Protein AF-A0A955AU44-F1 (afdb_monomer_lite)

Structure (mmCIF, N/CA/C/O backbone):
data_AF-A0A955AU44-F1
#
_entry.id   AF-A0A955AU44-F1
#
loop_
_atom_site.group_PDB
_atom_site.id
_atom_site.type_symbol
_atom_site.label_atom_id
_atom_site.label_alt_id
_atom_site.label_comp_id
_atom_site.label_asym_id
_atom_site.label_entity_id
_atom_site.label_seq_id
_atom_site.pdbx_PDB_ins_code
_atom_site.Cartn_x
_atom_site.Cartn_y
_atom_site.Cartn_z
_atom_site.occupancy
_atom_site.B_iso_or_equiv
_atom_site.auth_seq_id
_atom_site.auth_comp_id
_atom_site.auth_asym_id
_atom_site.auth_atom_id
_atom_site.pdbx_PDB_model_num
ATOM 1 N N . MET A 1 1 ? -32.673 19.608 110.670 1.00 45.88 1 MET A N 1
ATOM 2 C CA . MET A 1 1 ? -33.810 19.769 109.729 1.00 45.88 1 MET A CA 1
ATOM 3 C C . MET A 1 1 ? -33.353 20.792 108.691 1.00 45.88 1 MET A C 1
ATOM 5 O O . MET A 1 1 ? -32.882 21.829 109.113 1.00 45.88 1 MET A O 1
ATOM 9 N N . THR A 1 2 ? -33.270 20.566 107.377 1.00 52.25 2 THR A N 1
ATOM 10 C CA . THR A 1 2 ? -34.155 19.810 106.477 1.00 52.25 2 THR A CA 1
ATOM 11 C C .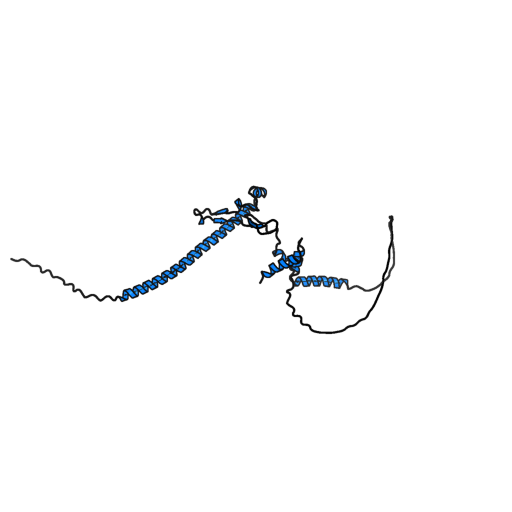 THR A 1 2 ? -33.396 19.537 105.165 1.00 52.25 2 THR A C 1
ATOM 13 O O . THR A 1 2 ? -32.825 20.459 104.588 1.00 52.25 2 THR A O 1
ATOM 16 N N . ARG A 1 3 ? -33.364 18.283 104.687 1.00 50.84 3 ARG A N 1
ATOM 17 C CA . ARG A 1 3 ? -32.803 17.932 103.368 1.00 50.84 3 ARG A CA 1
ATOM 18 C C . ARG A 1 3 ? -33.774 18.394 102.274 1.00 50.84 3 ARG A C 1
ATOM 20 O O . ARG A 1 3 ? -34.936 17.999 102.286 1.00 50.84 3 ARG A O 1
ATOM 27 N N . ARG A 1 4 ? -33.307 19.224 101.337 1.00 62.12 4 ARG A N 1
ATOM 28 C CA . ARG A 1 4 ? -34.059 19.641 100.143 1.00 62.12 4 ARG A CA 1
ATOM 29 C C . ARG A 1 4 ? -33.921 18.538 99.088 1.00 62.12 4 ARG A C 1
ATOM 31 O O . ARG A 1 4 ? -32.880 18.418 98.453 1.00 62.12 4 ARG A O 1
ATOM 38 N N . ASN A 1 5 ? -34.947 17.704 98.940 1.00 54.28 5 ASN A N 1
ATOM 39 C CA . ASN A 1 5 ? -35.020 16.733 97.850 1.00 54.28 5 ASN A CA 1
ATOM 40 C C . ASN A 1 5 ? -35.359 17.467 96.548 1.00 54.28 5 ASN A C 1
ATOM 42 O O . ASN A 1 5 ? -36.438 18.043 96.417 1.00 54.28 5 ASN A O 1
ATOM 46 N N . MET A 1 6 ? -34.430 17.447 95.593 1.00 64.25 6 MET A N 1
ATOM 47 C CA . MET A 1 6 ? -34.640 17.963 94.245 1.00 64.25 6 MET A CA 1
ATOM 48 C C . MET A 1 6 ? -35.289 16.864 93.397 1.00 64.25 6 MET A C 1
ATOM 50 O O . MET A 1 6 ? -34.695 15.816 93.147 1.00 64.25 6 MET A O 1
ATOM 54 N N . VAL A 1 7 ? -36.543 17.083 93.000 1.00 68.06 7 VAL A N 1
ATOM 55 C CA . VAL A 1 7 ? -37.310 16.176 92.139 1.00 68.06 7 VAL A CA 1
ATOM 56 C C . VAL A 1 7 ? -36.753 16.268 90.718 1.00 68.06 7 VAL A C 1
ATOM 58 O O . VAL A 1 7 ? -36.889 17.290 90.052 1.00 68.06 7 VAL A O 1
ATOM 61 N N . ARG A 1 8 ? -36.106 15.197 90.249 1.00 65.12 8 ARG A N 1
ATOM 62 C CA . ARG A 1 8 ? -35.636 15.058 88.866 1.00 65.12 8 ARG A CA 1
ATOM 63 C C . ARG A 1 8 ? -36.841 14.756 87.971 1.00 65.12 8 ARG A C 1
ATOM 65 O O . ARG A 1 8 ? -37.333 13.629 87.945 1.00 65.12 8 ARG A O 1
ATOM 72 N N . THR A 1 9 ? -37.332 15.763 87.259 1.00 63.47 9 THR A N 1
ATOM 73 C CA . THR A 1 9 ? -38.379 15.617 86.244 1.00 63.47 9 THR A CA 1
ATOM 74 C C . THR A 1 9 ? -37.842 14.787 85.077 1.00 63.47 9 THR A C 1
ATOM 76 O O . THR A 1 9 ? -36.943 15.198 84.349 1.00 63.47 9 THR A O 1
ATOM 79 N N . LYS A 1 10 ? -38.364 13.568 84.915 1.00 62.72 10 LYS A N 1
ATOM 80 C CA . LYS A 1 10 ? -38.117 12.746 83.727 1.00 62.72 10 LYS A CA 1
ATOM 81 C C . LYS A 1 10 ? -39.009 13.276 82.602 1.00 62.72 10 LYS A C 1
ATOM 83 O O . LYS A 1 10 ? -40.226 13.110 82.657 1.00 62.72 10 LYS A O 1
ATOM 88 N N . SER A 1 11 ? -38.428 13.937 81.604 1.00 66.88 11 SER A N 1
ATOM 89 C CA . SER A 1 11 ? -39.130 14.285 80.369 1.00 66.88 11 SER A CA 1
ATOM 90 C C . SER A 1 11 ? -39.372 13.009 79.558 1.00 66.88 11 SER A C 1
ATOM 92 O O . SER A 1 11 ? -38.463 12.432 78.966 1.00 66.88 11 SER A O 1
ATOM 94 N N . ASN A 1 12 ? -40.617 12.536 79.561 1.00 61.12 12 ASN A N 1
ATOM 95 C CA . ASN A 1 12 ? -41.049 11.420 78.726 1.00 61.12 12 ASN A CA 1
ATOM 96 C C . ASN A 1 12 ? -41.141 11.893 77.268 1.00 61.12 12 ASN A C 1
ATOM 98 O O . ASN A 1 12 ? -42.157 12.464 76.865 1.00 61.12 12 ASN A O 1
ATOM 102 N N . LEU A 1 13 ? -40.095 11.653 76.470 1.00 65.75 13 LEU A N 1
ATOM 103 C CA . LEU A 1 13 ? -40.224 11.717 75.017 1.00 65.75 13 LEU A CA 1
ATOM 104 C C . LEU A 1 13 ? -41.187 10.609 74.579 1.00 65.75 13 LEU A C 1
ATOM 106 O O . LEU A 1 13 ? -40.875 9.421 74.633 1.00 65.75 13 LEU A O 1
ATOM 110 N N . ARG A 1 14 ? -42.391 11.012 74.173 1.00 67.56 14 ARG A N 1
ATOM 111 C CA . ARG A 1 14 ? -43.388 10.130 73.569 1.00 67.56 14 ARG A CA 1
ATOM 112 C C . ARG A 1 14 ? -42.851 9.636 72.228 1.00 67.56 14 ARG A C 1
ATOM 114 O O . ARG A 1 14 ? -42.814 10.390 71.260 1.00 67.56 14 ARG A O 1
ATOM 121 N N . TYR A 1 15 ? -42.456 8.369 72.180 1.00 64.06 15 TYR A N 1
ATOM 122 C CA . TYR A 1 15 ? -42.167 7.668 70.937 1.00 64.06 15 TYR A CA 1
ATOM 123 C C . TYR A 1 15 ? -43.459 7.583 70.111 1.00 64.06 15 TYR A C 1
ATOM 125 O O . TYR A 1 15 ? -44.402 6.882 70.482 1.00 64.06 15 TYR A O 1
ATOM 133 N N . ARG A 1 16 ? -43.539 8.358 69.023 1.00 71.06 16 ARG A N 1
ATOM 134 C CA . ARG A 1 16 ? -44.598 8.219 68.017 1.00 71.06 16 ARG A CA 1
ATOM 135 C C . ARG A 1 16 ? -44.338 6.920 67.243 1.00 71.06 16 ARG A C 1
ATOM 137 O O . ARG A 1 16 ? -43.224 6.762 66.747 1.00 71.06 16 ARG A O 1
ATOM 144 N N . PRO A 1 17 ? -45.313 6.003 67.127 1.00 60.72 17 PRO A N 1
ATOM 145 C CA . PRO A 1 17 ? -45.127 4.783 66.353 1.00 60.72 17 PRO A CA 1
ATOM 146 C C . PRO A 1 17 ? -44.854 5.141 64.886 1.00 60.72 17 PRO A C 1
ATOM 148 O O . PRO A 1 17 ? -45.578 5.935 64.282 1.00 60.72 17 PRO A O 1
ATOM 151 N N . GLY A 1 18 ? -43.758 4.594 64.359 1.00 61.56 18 GLY A N 1
ATOM 152 C CA . GLY A 1 18 ? -43.254 4.853 63.017 1.00 61.56 18 GLY A CA 1
ATOM 153 C C . GLY A 1 18 ? -44.201 4.363 61.923 1.00 61.56 18 GLY A C 1
ATOM 154 O O . GLY A 1 18 ? -44.854 3.327 62.045 1.00 61.56 18 GLY A O 1
ATOM 155 N N . HIS A 1 19 ? -44.260 5.137 60.843 1.00 68.19 19 HIS A N 1
ATOM 156 C CA . HIS A 1 19 ? -44.935 4.795 59.597 1.00 68.19 19 HIS A CA 1
ATOM 157 C C . HIS A 1 19 ? -44.419 3.441 59.080 1.00 68.19 19 HIS A C 1
ATOM 159 O O . HIS A 1 19 ? -43.208 3.218 59.058 1.00 68.19 19 HIS A O 1
ATOM 165 N N . LYS A 1 20 ? -45.315 2.527 58.683 1.00 66.88 20 LYS A N 1
ATOM 166 C CA . LYS A 1 20 ? -44.911 1.251 58.073 1.00 66.88 20 LYS A CA 1
ATOM 167 C C . LYS A 1 20 ? -44.247 1.561 56.722 1.00 66.88 20 LYS A C 1
ATOM 169 O O . LYS A 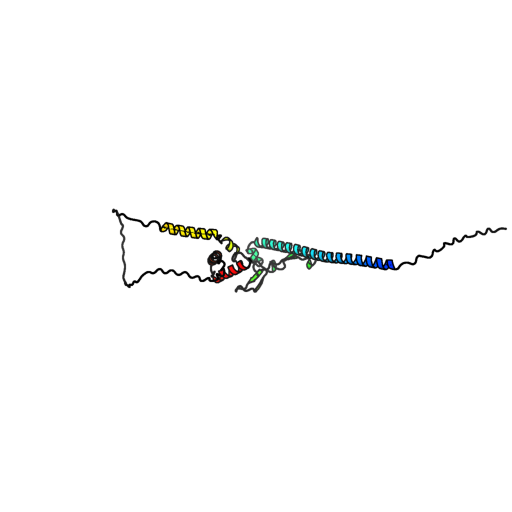1 20 ? -44.917 2.150 55.876 1.00 66.88 20 LYS A O 1
ATOM 174 N N . PRO A 1 21 ? -42.966 1.219 56.508 1.00 59.66 21 PRO A N 1
ATOM 175 C CA . PRO A 1 21 ? -42.285 1.543 55.261 1.00 59.66 21 PRO A CA 1
ATOM 176 C C . PRO A 1 21 ? -42.861 0.704 54.115 1.00 59.66 21 PRO A C 1
ATOM 178 O O . PRO A 1 21 ? -42.982 -0.517 54.220 1.00 59.66 21 PRO A O 1
ATOM 181 N N . SER A 1 22 ? -43.238 1.362 53.021 1.00 68.00 22 SER A N 1
ATOM 182 C CA . SER A 1 22 ? -43.696 0.715 51.796 1.00 68.00 22 SER A CA 1
ATOM 183 C C . SER A 1 22 ? -42.498 0.150 51.022 1.00 68.00 22 SER A C 1
ATOM 185 O O . SER A 1 22 ? -41.595 0.878 50.618 1.00 68.00 22 SER A O 1
ATOM 187 N N . GLY A 1 23 ? -42.498 -1.161 50.757 1.00 81.50 23 GLY A N 1
ATOM 188 C CA . GLY A 1 23 ? -41.465 -1.831 49.946 1.00 81.50 23 GLY A CA 1
ATOM 189 C C . GLY A 1 23 ? -41.445 -1.420 48.465 1.00 81.50 23 GLY A C 1
ATOM 190 O O . GLY A 1 23 ? -40.581 -1.857 47.714 1.00 81.50 23 GLY A O 1
ATOM 191 N N . MET A 1 24 ? -42.373 -0.559 48.037 1.00 84.19 24 MET A N 1
ATOM 192 C CA . MET A 1 24 ? -42.504 -0.081 46.657 1.00 84.19 24 MET A CA 1
ATOM 193 C C . MET A 1 24 ? -41.310 0.780 46.211 1.00 84.19 24 MET A C 1
ATOM 195 O O . MET A 1 24 ? -40.958 0.768 45.036 1.00 84.19 24 MET A O 1
ATOM 199 N N . ILE A 1 25 ? -40.642 1.473 47.142 1.00 89.81 25 ILE A N 1
ATOM 200 C CA . ILE A 1 25 ? -39.456 2.292 46.835 1.00 89.81 25 ILE A CA 1
ATOM 201 C C . ILE A 1 25 ? -38.335 1.435 46.237 1.00 89.81 25 ILE A C 1
ATOM 203 O O . ILE A 1 25 ? -37.703 1.860 45.275 1.00 89.81 25 ILE A O 1
ATOM 207 N N . LEU A 1 26 ? -38.128 0.214 46.742 1.00 88.94 26 LEU A N 1
ATOM 208 C CA . LEU A 1 26 ? -37.131 -0.708 46.186 1.00 88.94 26 LEU A CA 1
ATOM 209 C C . LEU A 1 26 ? -37.442 -1.077 44.734 1.00 88.94 26 LEU A C 1
ATOM 211 O O . LEU A 1 26 ? -36.528 -1.149 43.922 1.00 88.94 26 LEU A O 1
ATOM 215 N N . VAL A 1 27 ? -38.721 -1.261 44.399 1.00 92.12 27 VAL A N 1
ATOM 216 C CA . VAL A 1 27 ? -39.149 -1.582 43.031 1.00 92.12 27 VAL A CA 1
ATOM 217 C C . VAL A 1 27 ? -38.895 -0.401 42.098 1.00 92.12 27 VAL A C 1
ATOM 219 O O . VAL A 1 27 ? -38.312 -0.582 41.035 1.00 92.12 27 VAL A O 1
ATOM 222 N N . VAL A 1 28 ? -39.268 0.816 42.505 1.00 94.50 28 VAL A N 1
ATOM 223 C CA . VAL A 1 28 ? -39.040 2.027 41.698 1.00 94.50 28 VAL A CA 1
ATOM 224 C C . VAL A 1 28 ? -37.547 2.267 41.481 1.00 94.50 28 VAL A C 1
ATOM 226 O O . VAL A 1 28 ? -37.122 2.512 40.356 1.00 94.50 28 VAL A O 1
ATOM 229 N N . VAL A 1 29 ? -36.738 2.151 42.535 1.00 95.69 29 VAL A N 1
ATOM 230 C CA . VAL A 1 29 ? -35.281 2.301 42.440 1.00 95.69 29 VAL A CA 1
ATOM 231 C C . VAL A 1 29 ? -34.683 1.231 41.533 1.00 95.69 29 VAL A C 1
ATOM 233 O O . VAL A 1 29 ? -33.840 1.556 40.706 1.00 95.69 29 VAL A O 1
ATOM 236 N N . LEU A 1 30 ? -35.143 -0.018 41.624 1.00 95.19 30 LEU A N 1
ATOM 237 C CA . LEU A 1 30 ? -34.677 -1.088 40.745 1.00 95.19 30 LEU A CA 1
ATOM 238 C C . LEU A 1 30 ? -34.996 -0.790 39.278 1.00 95.19 30 LEU A C 1
ATOM 240 O O . LEU A 1 30 ? -34.126 -0.964 38.432 1.00 95.19 30 LEU A O 1
ATOM 244 N N . VAL A 1 31 ? -36.195 -0.288 38.977 1.00 96.06 31 VAL A N 1
ATOM 245 C CA . VAL A 1 31 ? -36.566 0.113 37.611 1.00 96.06 31 VAL A CA 1
ATOM 246 C C . VAL A 1 31 ? -35.699 1.272 37.125 1.00 96.06 31 VAL A C 1
ATOM 248 O O . VAL A 1 31 ? -35.187 1.215 36.013 1.00 96.06 31 VAL A O 1
ATOM 251 N N . ILE A 1 32 ? -35.479 2.294 37.953 1.00 97.25 32 ILE A N 1
ATOM 252 C CA . ILE A 1 32 ? -34.630 3.437 37.590 1.00 97.25 32 ILE A CA 1
ATOM 253 C C . ILE A 1 32 ? -33.190 2.984 37.342 1.00 97.25 32 ILE A C 1
ATOM 255 O O . ILE A 1 32 ? -32.589 3.387 36.351 1.00 97.25 32 ILE A O 1
ATOM 259 N N . ILE A 1 33 ? -32.636 2.132 38.208 1.00 96.56 33 ILE A N 1
ATOM 260 C CA . ILE A 1 33 ? -31.281 1.600 38.036 1.00 96.56 33 ILE A CA 1
ATOM 261 C C . ILE A 1 33 ? -31.213 0.728 36.781 1.00 96.56 33 ILE A C 1
ATOM 263 O O . ILE A 1 33 ? -30.248 0.846 36.037 1.00 96.56 33 ILE A O 1
ATOM 267 N N . ALA A 1 34 ? -32.229 -0.093 36.502 1.00 96.19 34 ALA A N 1
ATOM 268 C CA . ALA A 1 34 ? -32.288 -0.890 35.279 1.00 96.19 34 ALA A CA 1
ATOM 269 C C . ALA A 1 34 ? -32.335 -0.005 34.023 1.00 96.19 34 ALA A C 1
ATOM 271 O O . ALA A 1 34 ? -31.605 -0.259 33.068 1.00 96.19 34 ALA A O 1
ATOM 272 N N . MET A 1 35 ? -33.132 1.068 34.040 1.00 96.38 35 MET A N 1
ATOM 273 C CA . MET A 1 35 ? -33.200 2.038 32.943 1.00 96.38 35 MET A CA 1
ATOM 274 C C . MET A 1 35 ? -31.875 2.792 32.761 1.00 96.38 35 MET A C 1
ATOM 276 O O . MET A 1 35 ? -31.391 2.906 31.640 1.00 96.38 35 MET A O 1
ATOM 280 N N . LEU A 1 36 ? -31.247 3.258 33.847 1.00 97.31 36 LEU A N 1
ATOM 281 C CA . LEU A 1 36 ? -29.937 3.918 33.792 1.00 97.31 36 LEU A CA 1
ATOM 282 C C . LEU A 1 36 ? -28.829 2.970 33.318 1.00 97.31 36 LEU A C 1
ATOM 284 O O . LEU A 1 36 ? -27.964 3.382 32.546 1.00 97.31 36 LEU A O 1
ATOM 288 N N . ALA A 1 37 ? -28.860 1.709 33.750 1.00 96.75 37 ALA A N 1
ATOM 289 C CA . ALA A 1 37 ? -27.902 0.694 33.329 1.00 96.75 37 ALA A CA 1
ATOM 290 C C . ALA A 1 37 ? -28.023 0.397 31.830 1.00 96.75 37 ALA A C 1
ATOM 292 O O . ALA A 1 37 ? -27.003 0.298 31.152 1.00 96.75 37 ALA A O 1
ATOM 293 N N . LEU A 1 38 ? -29.249 0.317 31.299 1.00 96.62 38 LEU A N 1
ATOM 294 C CA . LEU A 1 38 ? -29.471 0.098 29.872 1.00 96.62 38 LEU A CA 1
ATOM 295 C C . LEU A 1 38 ? -28.934 1.267 29.029 1.00 96.62 38 LEU A C 1
ATOM 297 O O . LEU A 1 38 ? -28.232 1.028 28.051 1.00 96.62 38 LEU A O 1
ATOM 301 N N . SER A 1 39 ? -29.167 2.517 29.445 1.00 96.94 39 SER A N 1
ATOM 302 C CA . SER A 1 39 ? -28.612 3.697 28.759 1.00 96.94 39 SER A CA 1
ATOM 303 C C . SER A 1 39 ? -27.079 3.751 28.803 1.00 96.94 39 SER A C 1
ATOM 305 O O . SER A 1 39 ? -26.432 4.121 27.823 1.00 96.94 39 SER A O 1
ATOM 307 N N . ALA A 1 40 ? -26.471 3.382 29.935 1.00 96.62 40 ALA A N 1
ATOM 308 C CA . ALA A 1 40 ? -25.015 3.315 30.052 1.00 96.62 40 ALA A CA 1
ATOM 309 C C . ALA A 1 40 ? -24.419 2.206 29.167 1.00 96.62 40 ALA A C 1
ATOM 311 O O . ALA A 1 40 ? -23.344 2.386 28.590 1.00 96.62 40 ALA A O 1
ATOM 312 N N . TYR A 1 41 ? -25.127 1.081 29.026 1.00 97.00 41 TYR A N 1
ATOM 313 C CA . TYR A 1 41 ? -24.724 -0.024 28.161 1.00 97.00 41 TYR A CA 1
ATOM 314 C C . TYR A 1 41 ? -24.692 0.395 26.685 1.00 97.00 41 TYR A C 1
ATOM 316 O O . TYR A 1 41 ? -23.661 0.226 26.039 1.00 97.00 41 TYR A O 1
ATOM 324 N N . THR A 1 42 ? -25.749 1.042 26.175 1.00 96.25 42 THR A N 1
ATOM 325 C CA . THR A 1 42 ? -25.796 1.503 24.773 1.00 96.25 42 THR A CA 1
ATOM 326 C C . THR A 1 42 ? -24.719 2.537 24.452 1.00 96.25 42 THR A C 1
ATOM 328 O O . THR A 1 42 ? -24.118 2.497 23.383 1.00 96.25 42 THR A O 1
ATOM 331 N N . PHE A 1 43 ? -24.444 3.462 25.378 1.00 96.75 43 PHE A N 1
ATOM 332 C CA . PHE A 1 43 ? -23.374 4.445 25.193 1.00 96.75 43 PHE A CA 1
ATOM 333 C C . PHE A 1 43 ? -21.993 3.782 25.141 1.00 96.75 43 PHE A C 1
ATOM 335 O O . PHE A 1 43 ? -21.149 4.158 24.332 1.00 96.75 43 PHE A O 1
ATOM 342 N N . THR A 1 44 ? -21.767 2.782 25.995 1.00 96.94 44 THR A N 1
ATOM 343 C CA . THR A 1 44 ? -20.496 2.050 26.025 1.00 96.94 44 THR A CA 1
ATOM 344 C C . THR A 1 44 ? -20.267 1.290 24.720 1.00 96.94 44 THR A C 1
ATOM 346 O O . THR A 1 44 ? -19.159 1.326 24.196 1.00 96.94 44 THR A O 1
ATOM 349 N N . ASP A 1 45 ? -21.305 0.659 24.172 1.00 96.56 45 ASP A N 1
ATOM 350 C CA . ASP A 1 45 ? -21.229 -0.087 22.911 1.00 96.56 45 ASP A CA 1
ATOM 351 C C . ASP A 1 45 ? -20.852 0.817 21.720 1.00 96.56 45 ASP A C 1
ATOM 353 O O . ASP A 1 45 ? -19.930 0.524 20.954 1.00 96.56 45 ASP A O 1
ATOM 357 N N . LEU A 1 46 ? -21.469 2.002 21.643 1.00 96.12 46 LEU A N 1
ATOM 358 C CA . LEU A 1 46 ? -21.127 3.014 20.640 1.00 96.12 46 LEU A CA 1
ATOM 359 C C . LEU A 1 46 ? -19.673 3.491 20.795 1.00 96.12 46 LEU A C 1
ATOM 361 O O . LEU A 1 46 ? -18.933 3.568 19.817 1.00 96.12 46 LEU A O 1
ATOM 365 N N . MET A 1 47 ? -19.229 3.756 22.028 1.00 95.75 47 MET A N 1
ATOM 366 C CA . MET A 1 47 ? -17.850 4.185 22.296 1.00 95.75 47 MET A CA 1
ATOM 367 C C . MET A 1 47 ? -16.801 3.127 21.937 1.00 95.75 47 MET A C 1
ATOM 369 O O . MET A 1 47 ? -15.697 3.485 21.524 1.00 95.75 47 MET A O 1
ATOM 373 N N . LEU A 1 48 ? -17.106 1.835 22.094 1.00 96.62 48 LEU A N 1
ATOM 374 C CA . LEU A 1 48 ? -16.191 0.765 21.689 1.00 96.62 48 LEU A CA 1
ATOM 375 C C . LEU A 1 48 ? -16.012 0.732 20.169 1.00 96.62 48 LEU A C 1
ATOM 377 O O . LEU A 1 48 ? -14.876 0.640 19.704 1.00 96.62 48 LEU A O 1
ATOM 381 N N . THR A 1 49 ? -17.107 0.895 19.427 1.00 96.38 49 THR A N 1
ATOM 382 C CA . THR A 1 49 ? -17.085 0.954 17.959 1.00 96.38 49 THR A CA 1
ATOM 383 C C . THR A 1 49 ? -16.266 2.150 17.465 1.00 96.38 49 THR A C 1
ATOM 385 O O . THR A 1 49 ? -15.375 1.998 16.631 1.00 96.38 49 THR A O 1
ATOM 388 N N . GLU A 1 50 ? -16.487 3.336 18.039 1.00 96.00 50 GLU A N 1
ATOM 389 C CA . GLU A 1 50 ? -15.734 4.547 17.679 1.00 96.00 50 GLU A CA 1
ATOM 390 C C . GLU A 1 50 ? -14.240 4.435 18.001 1.00 96.00 50 GLU A C 1
ATOM 392 O O . GLU A 1 50 ? -13.382 4.873 17.234 1.00 96.00 50 GLU A O 1
ATOM 397 N N . LYS A 1 51 ? -13.893 3.803 19.127 1.00 96.25 51 LYS A N 1
ATOM 398 C CA . LYS A 1 51 ? -12.492 3.540 19.470 1.00 96.25 51 LYS A CA 1
ATOM 399 C C . LYS A 1 51 ? -11.823 2.650 18.422 1.00 96.25 51 LYS A C 1
ATOM 401 O O . LYS A 1 51 ? -10.674 2.904 18.061 1.00 96.25 51 LYS A O 1
ATOM 406 N N . GLU A 1 52 ? -12.502 1.599 17.975 1.00 95.44 52 GLU A N 1
ATOM 407 C CA . GLU A 1 52 ? -11.978 0.700 16.947 1.00 95.44 52 GLU A CA 1
ATOM 408 C C . GLU A 1 52 ? -11.785 1.437 15.617 1.00 95.44 52 GLU A C 1
ATOM 410 O O . GLU A 1 52 ? -10.694 1.390 15.045 1.00 95.44 52 GLU A O 1
ATOM 415 N N . ALA A 1 53 ? -12.771 2.238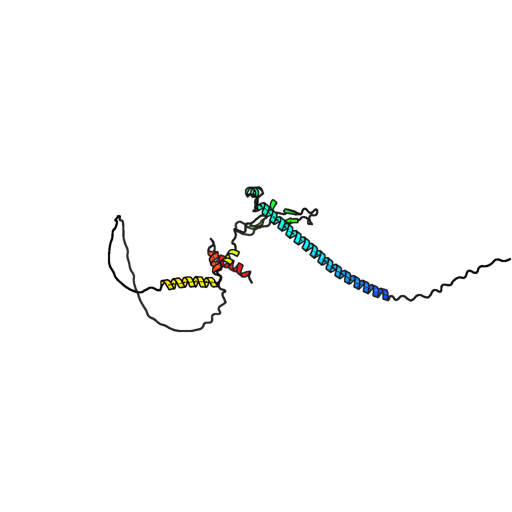 15.203 1.00 95.31 53 ALA A N 1
ATOM 416 C CA . ALA A 1 53 ? -12.667 3.097 14.026 1.00 95.31 53 ALA A CA 1
ATOM 417 C C . ALA A 1 53 ? -11.498 4.095 14.125 1.00 95.31 53 ALA A C 1
ATOM 419 O O . ALA A 1 53 ? -10.759 4.290 13.157 1.00 95.31 53 ALA A O 1
ATOM 420 N N . ALA A 1 54 ? -11.274 4.704 15.293 1.00 94.94 54 ALA A N 1
ATOM 421 C CA . ALA A 1 54 ? -10.161 5.627 15.511 1.00 94.94 54 ALA A CA 1
ATOM 422 C C . ALA A 1 54 ? -8.791 4.936 15.387 1.00 94.94 54 ALA A C 1
ATOM 424 O O . ALA A 1 54 ? -7.854 5.511 14.828 1.00 94.94 54 ALA A O 1
ATOM 425 N N . ILE A 1 55 ? -8.667 3.697 15.875 1.00 92.19 55 ILE A N 1
ATOM 426 C CA . ILE A 1 55 ? -7.433 2.908 15.748 1.00 92.19 55 ILE A CA 1
ATOM 427 C C . ILE A 1 55 ? -7.160 2.577 14.280 1.00 92.19 55 ILE A C 1
ATOM 429 O O . ILE A 1 55 ? -6.037 2.785 13.820 1.00 92.19 55 ILE A O 1
ATOM 433 N N . LEU A 1 56 ? -8.171 2.103 13.546 1.00 93.31 56 LEU A N 1
ATOM 434 C CA . LEU A 1 56 ? -8.035 1.764 12.127 1.00 93.31 56 LEU A CA 1
ATOM 435 C C . LEU A 1 56 ? -7.644 2.985 11.291 1.00 93.31 56 LEU A C 1
ATOM 437 O O . LEU A 1 56 ? -6.703 2.911 10.505 1.00 93.31 56 LEU A O 1
ATOM 441 N N . ASN A 1 57 ? -8.280 4.135 11.527 1.00 95.25 57 ASN A N 1
ATOM 442 C CA . ASN A 1 57 ? -7.906 5.387 10.868 1.00 95.25 57 ASN A CA 1
ATOM 443 C C . ASN A 1 57 ? -6.460 5.796 11.185 1.00 95.25 57 ASN A C 1
ATOM 445 O O . ASN A 1 57 ? -5.710 6.179 10.287 1.00 95.25 57 ASN A O 1
ATOM 449 N N . GLY A 1 58 ? -6.035 5.674 12.447 1.00 92.44 58 GLY A N 1
ATOM 450 C CA . GLY A 1 58 ? -4.649 5.934 12.837 1.00 92.44 58 GLY A CA 1
ATOM 451 C C . GLY A 1 58 ? -3.654 5.026 12.108 1.00 92.44 58 GLY A C 1
ATOM 452 O O . GLY A 1 58 ? -2.629 5.501 11.616 1.00 92.44 58 GLY A O 1
ATOM 453 N N . GLN A 1 59 ? -3.978 3.737 11.979 1.00 88.75 59 GLN A N 1
ATOM 454 C CA . GLN A 1 59 ? -3.165 2.768 11.240 1.00 88.75 59 GLN A CA 1
ATOM 455 C C . GLN A 1 59 ? -3.134 3.065 9.739 1.00 88.75 59 GLN A C 1
ATOM 457 O O . GLN A 1 59 ? -2.069 2.984 9.135 1.00 88.75 59 GLN A O 1
ATOM 462 N N . GLN A 1 60 ? -4.259 3.456 9.140 1.00 93.62 60 GLN A N 1
ATOM 463 C CA . GLN A 1 60 ? -4.331 3.803 7.722 1.00 93.62 60 GLN A CA 1
ATOM 464 C C . GLN A 1 60 ? -3.489 5.043 7.398 1.00 93.62 60 GLN A C 1
ATOM 466 O O . GLN A 1 60 ? -2.745 5.044 6.417 1.00 93.62 60 GLN A O 1
ATOM 471 N N . ILE A 1 61 ? -3.554 6.081 8.237 1.00 93.81 61 ILE A N 1
ATOM 472 C CA . ILE A 1 61 ? -2.708 7.275 8.097 1.00 93.81 61 ILE A CA 1
ATOM 473 C C . ILE A 1 61 ? -1.232 6.892 8.237 1.00 93.81 61 ILE A C 1
ATOM 475 O O . ILE A 1 61 ? -0.400 7.323 7.441 1.00 93.81 61 ILE A O 1
ATOM 479 N N . GLN A 1 62 ? -0.901 6.052 9.221 1.00 90.19 62 GLN A N 1
ATOM 480 C CA . GLN A 1 62 ? 0.465 5.573 9.399 1.00 90.19 62 GLN A CA 1
ATOM 481 C C . GLN A 1 62 ? 0.947 4.778 8.179 1.00 90.19 62 GLN A C 1
ATOM 483 O O . GLN A 1 62 ? 2.061 5.008 7.722 1.00 90.19 62 GLN A O 1
ATOM 488 N N . ALA A 1 63 ? 0.119 3.890 7.627 1.00 91.69 63 ALA A N 1
ATOM 489 C CA . ALA A 1 63 ? 0.444 3.106 6.442 1.00 91.69 63 ALA A CA 1
ATOM 490 C C . ALA A 1 63 ? 0.720 4.000 5.225 1.00 91.69 63 ALA A C 1
ATOM 492 O O . ALA A 1 63 ? 1.735 3.806 4.563 1.00 91.69 63 ALA A O 1
ATOM 493 N N . ARG A 1 64 ? -0.113 5.021 4.979 1.00 93.12 64 ARG A N 1
ATOM 494 C CA . ARG A 1 64 ? 0.114 5.994 3.895 1.00 93.12 64 ARG A CA 1
ATOM 495 C C . ARG A 1 64 ? 1.445 6.725 4.053 1.00 93.12 64 ARG A C 1
ATOM 497 O O . ARG A 1 64 ? 2.271 6.672 3.154 1.00 93.12 64 ARG A O 1
ATOM 504 N N . ASN A 1 65 ? 1.718 7.272 5.237 1.00 92.75 65 ASN A N 1
ATOM 505 C CA . ASN A 1 65 ? 2.986 7.959 5.501 1.00 92.75 65 ASN A CA 1
ATOM 506 C C . ASN A 1 65 ? 4.214 7.034 5.344 1.00 92.75 65 ASN A C 1
ATOM 508 O O . ASN A 1 65 ? 5.295 7.486 4.963 1.00 92.75 65 ASN A O 1
ATOM 512 N N . LEU A 1 66 ? 4.074 5.737 5.657 1.00 93.00 66 LEU A N 1
ATOM 513 C CA . LEU A 1 66 ? 5.133 4.743 5.444 1.00 93.00 66 LEU A CA 1
ATOM 514 C C . LEU A 1 66 ? 5.372 4.469 3.958 1.00 93.00 66 LEU A C 1
ATOM 516 O O . LEU A 1 66 ? 6.527 4.332 3.560 1.00 93.00 66 LEU A O 1
ATOM 520 N N . VAL A 1 67 ? 4.306 4.403 3.158 1.00 94.81 67 VAL A N 1
ATOM 521 C CA . VAL A 1 67 ? 4.399 4.263 1.699 1.00 94.81 67 VAL A CA 1
ATOM 522 C C . VAL A 1 67 ? 5.057 5.498 1.089 1.00 94.81 67 VAL A C 1
ATOM 524 O O . VAL A 1 67 ? 6.013 5.342 0.335 1.00 94.81 67 VAL A O 1
ATOM 527 N N . ASP A 1 68 ? 4.648 6.703 1.489 1.00 95.31 68 ASP A N 1
ATOM 528 C CA . ASP A 1 68 ? 5.241 7.957 1.002 1.00 95.31 68 ASP A CA 1
ATOM 529 C C . ASP A 1 68 ? 6.744 8.025 1.310 1.00 95.31 68 ASP A C 1
ATOM 531 O O . ASP A 1 68 ? 7.555 8.381 0.458 1.00 95.31 68 ASP A O 1
ATOM 535 N N . SER A 1 69 ? 7.140 7.587 2.509 1.00 94.19 69 SER A N 1
ATOM 536 C CA . SER A 1 69 ? 8.556 7.480 2.886 1.00 94.19 69 SER A CA 1
ATOM 537 C C . SER A 1 69 ? 9.319 6.490 1.999 1.00 94.19 69 SER A C 1
ATOM 539 O O . SER A 1 69 ? 10.486 6.716 1.680 1.00 94.19 69 SER A O 1
ATOM 541 N N . GLY A 1 70 ? 8.666 5.398 1.592 1.00 93.75 70 GLY A N 1
ATOM 542 C CA . GLY A 1 70 ? 9.231 4.432 0.658 1.00 93.75 70 GLY A CA 1
ATOM 543 C C . GLY A 1 70 ? 9.411 5.007 -0.744 1.00 93.75 70 GLY A C 1
ATOM 544 O O . GLY A 1 70 ? 10.478 4.842 -1.329 1.00 93.75 70 GLY A O 1
ATOM 545 N N . VAL A 1 71 ? 8.417 5.741 -1.252 1.00 95.12 71 VAL A N 1
ATOM 546 C CA . VAL A 1 71 ? 8.495 6.426 -2.553 1.00 95.12 71 VAL A CA 1
ATOM 547 C C . VAL A 1 71 ? 9.657 7.418 -2.574 1.00 95.12 71 VAL A C 1
ATOM 549 O O . VAL A 1 71 ? 10.464 7.395 -3.500 1.00 95.12 71 VAL A O 1
ATOM 552 N N . GLU A 1 72 ? 9.797 8.246 -1.539 1.00 95.25 72 GLU A N 1
ATOM 553 C CA . GLU A 1 72 ? 10.916 9.190 -1.441 1.00 95.25 72 GLU A CA 1
ATOM 554 C C . GLU A 1 72 ? 12.275 8.481 -1.364 1.00 95.25 72 GLU A C 1
ATOM 556 O O . GLU A 1 72 ? 13.235 8.901 -2.007 1.00 95.25 72 GLU A O 1
ATOM 561 N N . GLN A 1 73 ? 12.369 7.357 -0.648 1.00 93.12 73 GLN A N 1
ATOM 562 C CA . GLN A 1 73 ? 13.603 6.572 -0.618 1.00 93.12 73 GLN A CA 1
ATOM 563 C C . GLN A 1 73 ? 13.965 6.004 -1.997 1.00 93.12 73 GLN A C 1
ATOM 565 O O . GLN A 1 73 ? 15.141 5.998 -2.365 1.00 93.12 73 GLN A O 1
ATOM 570 N N . ILE A 1 74 ? 12.975 5.539 -2.762 1.00 93.38 74 ILE A N 1
ATOM 571 C CA . ILE A 1 74 ? 13.189 5.048 -4.127 1.00 93.38 74 ILE A CA 1
ATOM 572 C C . ILE A 1 74 ? 13.639 6.193 -5.037 1.00 93.38 74 ILE A C 1
ATOM 574 O O . ILE A 1 74 ? 14.568 6.001 -5.813 1.00 93.38 74 ILE A O 1
ATOM 578 N N . LYS A 1 75 ? 13.061 7.395 -4.912 1.00 94.44 75 LYS A N 1
ATOM 579 C CA . LYS A 1 75 ? 13.523 8.573 -5.666 1.00 94.44 75 LYS A CA 1
ATOM 580 C C . LYS A 1 75 ? 14.996 8.862 -5.399 1.00 94.44 75 LYS A C 1
ATOM 582 O O . LYS A 1 75 ? 15.777 8.932 -6.340 1.00 94.44 75 LYS A O 1
ATOM 587 N N . VAL A 1 76 ? 15.392 8.922 -4.126 1.00 93.12 76 VAL A N 1
ATOM 588 C CA . VAL A 1 76 ? 16.799 9.127 -3.743 1.00 93.12 76 VAL A CA 1
ATOM 589 C C . VAL A 1 76 ? 17.693 8.018 -4.300 1.00 93.12 76 VAL A C 1
ATOM 591 O O . VAL A 1 76 ? 18.814 8.292 -4.714 1.00 93.12 76 VAL A O 1
ATOM 594 N N . TYR A 1 77 ? 17.217 6.771 -4.335 1.00 91.69 77 TYR A N 1
ATOM 595 C CA . TYR A 1 77 ? 17.948 5.662 -4.948 1.00 91.69 77 TYR A CA 1
ATOM 596 C C . TYR A 1 77 ? 18.121 5.844 -6.464 1.00 91.69 77 TYR A C 1
ATOM 598 O O . TYR A 1 77 ? 19.218 5.631 -6.974 1.00 91.69 77 TYR A O 1
ATOM 606 N N . LEU A 1 78 ? 17.076 6.278 -7.175 1.00 91.31 78 LEU A N 1
ATOM 607 C CA . LEU A 1 78 ? 17.108 6.525 -8.620 1.00 91.31 78 LEU A CA 1
ATOM 608 C C . LEU A 1 78 ? 17.929 7.767 -9.008 1.00 91.31 78 LEU A C 1
ATOM 610 O O . LEU A 1 78 ? 18.450 7.821 -10.118 1.00 91.31 78 LEU A O 1
ATOM 614 N N . GLU A 1 79 ? 18.096 8.734 -8.103 1.00 93.94 79 GLU A N 1
ATOM 615 C CA . GLU A 1 79 ? 19.001 9.879 -8.286 1.00 93.94 79 GLU A CA 1
ATOM 616 C C . GLU A 1 79 ? 20.489 9.486 -8.225 1.00 93.94 79 GLU A C 1
ATOM 618 O O . GLU A 1 79 ? 21.355 10.243 -8.672 1.00 93.94 79 GLU A O 1
ATOM 623 N N . MET A 1 80 ? 20.818 8.313 -7.672 1.00 90.81 80 MET A N 1
ATOM 624 C CA . MET A 1 80 ? 22.198 7.837 -7.598 1.00 90.81 80 MET A CA 1
ATOM 625 C C . MET A 1 80 ? 22.720 7.400 -8.969 1.00 90.81 80 MET A C 1
ATOM 627 O O . MET A 1 80 ? 21.993 6.863 -9.807 1.00 90.81 80 MET A O 1
ATOM 631 N N . THR A 1 81 ? 24.033 7.538 -9.171 1.00 93.31 81 THR A N 1
ATOM 632 C CA . THR A 1 81 ? 24.704 7.010 -10.362 1.00 93.31 81 THR A CA 1
ATOM 633 C C . THR A 1 81 ? 24.486 5.501 -10.485 1.00 93.31 81 THR A C 1
ATOM 635 O O . THR A 1 81 ? 24.532 4.765 -9.498 1.00 93.31 81 THR A O 1
ATOM 638 N N . GLU A 1 82 ? 24.311 5.034 -11.717 1.00 90.06 82 GLU A N 1
ATOM 639 C CA . GLU A 1 82 ? 24.109 3.625 -12.054 1.00 90.06 82 GLU A CA 1
ATOM 640 C C . GLU A 1 82 ? 25.193 2.697 -11.462 1.00 90.06 82 GLU A C 1
ATOM 642 O O . GLU A 1 82 ? 24.864 1.667 -10.875 1.00 90.06 82 GLU A O 1
ATOM 647 N N . ASP A 1 83 ? 26.466 3.109 -11.471 1.00 90.94 83 ASP A N 1
ATOM 648 C CA . ASP A 1 83 ? 27.566 2.348 -10.851 1.00 90.94 83 ASP A CA 1
ATOM 649 C C . ASP A 1 83 ? 27.332 2.065 -9.355 1.00 90.94 83 ASP A C 1
ATOM 651 O O . ASP A 1 83 ? 27.610 0.973 -8.852 1.00 90.94 83 ASP A O 1
ATOM 655 N N . VAL A 1 84 ? 26.788 3.047 -8.629 1.00 90.62 84 VAL A N 1
ATOM 656 C CA . VAL A 1 84 ? 26.483 2.935 -7.195 1.00 90.62 84 VAL A CA 1
ATOM 657 C C . VAL A 1 84 ? 25.264 2.036 -6.976 1.00 90.62 84 VAL A C 1
ATOM 659 O O . VAL A 1 84 ? 25.233 1.250 -6.022 1.00 90.62 84 VAL A O 1
ATOM 662 N N . ARG A 1 85 ? 24.276 2.090 -7.876 1.00 89.94 85 ARG A N 1
ATOM 663 C CA . ARG A 1 85 ? 23.100 1.208 -7.846 1.00 89.94 85 ARG A CA 1
ATOM 664 C C . ARG A 1 85 ? 23.478 -0.257 -8.068 1.00 89.94 85 ARG A C 1
ATOM 666 O O . ARG A 1 85 ? 23.055 -1.113 -7.291 1.00 89.94 85 ARG A O 1
ATOM 673 N N . TYR A 1 86 ? 24.350 -0.558 -9.030 1.00 88.56 86 TYR A N 1
ATOM 674 C CA . TYR A 1 86 ? 24.852 -1.924 -9.219 1.00 88.56 86 TYR A CA 1
ATOM 675 C C . TYR A 1 86 ? 25.689 -2.407 -8.034 1.00 88.56 86 TYR A C 1
ATOM 677 O O . TYR A 1 86 ? 25.487 -3.524 -7.555 1.00 88.56 86 TYR A O 1
ATOM 685 N N . ALA A 1 87 ? 26.582 -1.562 -7.507 1.00 89.56 87 ALA A N 1
ATOM 686 C CA . ALA A 1 87 ? 27.397 -1.909 -6.343 1.00 89.56 87 ALA A CA 1
ATOM 687 C C . ALA A 1 87 ? 26.557 -2.197 -5.084 1.00 89.56 87 ALA A C 1
ATOM 689 O O . ALA A 1 87 ? 26.974 -2.973 -4.224 1.00 89.56 87 ALA A O 1
ATOM 690 N N . SER A 1 88 ? 25.369 -1.597 -4.980 1.00 84.75 88 SER A N 1
ATOM 691 C CA . SER A 1 88 ? 24.438 -1.782 -3.863 1.00 84.75 88 SER A CA 1
ATOM 692 C C . SER A 1 88 ? 23.465 -2.956 -4.036 1.00 84.75 88 SER A C 1
ATOM 694 O O . SER A 1 88 ? 22.596 -3.147 -3.186 1.00 84.75 88 SER A O 1
ATOM 696 N N . GLY A 1 89 ? 23.640 -3.786 -5.072 1.00 86.38 89 GLY A N 1
ATOM 697 C CA . GLY A 1 89 ? 22.857 -5.007 -5.310 1.00 86.38 89 GLY A CA 1
ATOM 698 C C . GLY A 1 89 ? 21.845 -4.906 -6.453 1.00 86.38 89 GLY A C 1
ATOM 699 O O . GLY A 1 89 ? 21.093 -5.853 -6.673 1.00 86.38 89 GLY A O 1
ATOM 700 N N . GLY A 1 90 ? 21.842 -3.792 -7.190 1.00 89.69 90 GLY A N 1
ATOM 701 C CA . GLY A 1 90 ? 20.966 -3.563 -8.336 1.00 89.69 90 GLY A CA 1
ATOM 702 C C . GLY A 1 90 ? 19.500 -3.340 -7.961 1.00 89.69 90 GLY A C 1
ATOM 703 O O . GLY A 1 90 ? 19.111 -3.374 -6.791 1.00 89.69 90 GLY A O 1
ATOM 704 N N . GLU A 1 91 ? 18.689 -3.113 -8.991 1.00 90.25 91 GLU A N 1
ATOM 705 C CA . GLU A 1 91 ? 17.270 -2.754 -8.878 1.00 90.25 91 GLU A CA 1
ATOM 706 C C . GLU A 1 91 ? 16.303 -3.918 -9.116 1.00 90.25 91 GLU A C 1
ATOM 708 O O . GLU A 1 91 ? 15.189 -3.894 -8.607 1.00 90.25 91 GLU A O 1
ATOM 713 N N . PHE A 1 92 ? 16.719 -4.970 -9.830 1.00 88.94 92 PHE A N 1
ATOM 714 C CA . PHE A 1 92 ? 15.818 -6.063 -10.210 1.00 88.94 92 PHE A CA 1
ATOM 715 C C . PHE A 1 92 ? 15.375 -6.937 -9.022 1.00 88.94 92 PHE A C 1
ATOM 717 O O . PHE A 1 92 ? 14.194 -7.238 -8.870 1.00 88.94 92 PHE A O 1
ATOM 724 N N . ASN A 1 93 ? 16.290 -7.385 -8.163 1.00 91.19 93 ASN A N 1
ATOM 725 C CA . ASN A 1 93 ? 15.920 -8.167 -6.981 1.00 91.19 93 ASN A CA 1
ATOM 726 C C . ASN A 1 93 ? 16.924 -7.932 -5.859 1.00 91.19 93 ASN A C 1
ATOM 728 O O . ASN A 1 93 ? 17.963 -8.588 -5.782 1.00 91.19 93 ASN A O 1
ATOM 732 N N . ASN A 1 94 ? 16.598 -6.983 -4.993 1.00 92.56 94 ASN A N 1
ATOM 733 C CA . ASN A 1 94 ? 17.451 -6.555 -3.904 1.00 92.56 94 ASN A CA 1
ATOM 734 C C . ASN A 1 94 ? 16.655 -6.506 -2.594 1.00 92.56 94 ASN A C 1
ATOM 736 O O . ASN A 1 94 ? 16.214 -5.441 -2.151 1.00 92.56 94 ASN A O 1
ATOM 740 N N . PRO A 1 95 ? 16.479 -7.663 -1.931 1.00 91.38 95 PRO A N 1
ATOM 741 C CA . PRO A 1 95 ? 15.752 -7.719 -0.669 1.00 91.38 95 PRO A CA 1
ATOM 742 C C . PRO A 1 95 ? 16.417 -6.876 0.426 1.00 91.38 95 PRO A C 1
ATOM 744 O O . PRO A 1 95 ? 15.730 -6.398 1.319 1.00 91.38 95 PRO A O 1
ATOM 747 N N . ALA A 1 96 ? 17.731 -6.636 0.366 1.00 90.12 96 ALA A N 1
ATOM 748 C CA . ALA A 1 96 ? 18.413 -5.836 1.382 1.00 90.12 96 ALA A CA 1
ATOM 749 C C . ALA A 1 96 ? 17.974 -4.360 1.373 1.00 90.12 96 ALA A C 1
ATOM 751 O O . ALA A 1 96 ? 17.910 -3.746 2.438 1.00 90.12 96 ALA A O 1
ATOM 752 N N . LEU A 1 97 ? 17.664 -3.802 0.196 1.00 90.56 97 LEU A N 1
ATOM 753 C CA . LEU A 1 97 ? 17.212 -2.414 0.048 1.00 90.56 97 LEU A CA 1
ATOM 754 C C . LEU A 1 97 ? 15.695 -2.259 -0.031 1.00 90.56 97 LEU A C 1
ATOM 756 O O . LEU A 1 97 ? 15.198 -1.191 0.311 1.00 90.56 97 LEU A O 1
ATOM 760 N N . PHE A 1 98 ? 14.971 -3.291 -0.469 1.00 93.81 98 PHE A N 1
ATOM 761 C CA . PHE A 1 98 ? 13.540 -3.184 -0.762 1.00 93.81 98 PHE A CA 1
ATOM 762 C C . PHE A 1 98 ? 12.640 -4.021 0.149 1.00 93.81 98 PHE A C 1
ATOM 764 O O . PHE A 1 98 ? 11.426 -3.830 0.117 1.00 93.81 98 PHE A O 1
ATOM 771 N N . GLN A 1 99 ? 13.183 -4.913 0.988 1.00 93.75 99 GLN A N 1
ATOM 772 C CA . GLN A 1 99 ? 12.393 -5.747 1.898 1.00 93.75 99 GLN A CA 1
ATOM 773 C C . GLN A 1 99 ? 12.446 -5.239 3.340 1.00 93.75 99 GLN A C 1
ATOM 775 O O . GLN A 1 99 ? 13.513 -5.038 3.914 1.00 93.75 99 GLN A O 1
ATOM 780 N N . ALA A 1 100 ? 11.271 -5.124 3.966 1.00 91.38 100 ALA A N 1
ATOM 781 C CA . ALA A 1 100 ? 11.116 -4.823 5.390 1.00 91.38 100 ALA A CA 1
ATOM 782 C C . ALA A 1 100 ? 11.916 -3.588 5.861 1.00 91.38 100 ALA A C 1
ATOM 784 O O . ALA A 1 100 ? 12.401 -3.553 7.000 1.00 91.38 100 ALA A O 1
ATOM 785 N N . VAL A 1 101 ? 12.018 -2.573 5.000 1.00 91.38 101 VAL A N 1
ATOM 786 C CA . VAL A 1 101 ? 12.788 -1.354 5.249 1.00 91.38 101 VAL A CA 1
ATOM 787 C C . VAL A 1 101 ? 12.120 -0.565 6.356 1.00 91.38 101 VAL A C 1
ATOM 789 O O . VAL A 1 101 ? 10.938 -0.232 6.284 1.00 91.38 101 VAL A O 1
ATOM 792 N N . GLN A 1 102 ? 12.867 -0.300 7.421 1.00 89.31 102 GLN A N 1
ATOM 793 C CA . GLN A 1 102 ? 12.323 0.317 8.618 1.00 89.31 102 GLN A CA 1
ATOM 794 C C . GLN A 1 102 ? 12.356 1.842 8.531 1.00 89.31 102 GLN A C 1
ATOM 796 O O . GLN A 1 102 ? 13.425 2.433 8.445 1.00 89.31 102 GLN A O 1
ATOM 801 N N . VAL A 1 103 ? 11.181 2.462 8.656 1.00 87.44 103 VAL A N 1
ATOM 802 C CA . VAL A 1 103 ? 11.015 3.925 8.668 1.00 87.44 103 VAL A CA 1
ATOM 803 C C . VAL A 1 103 ? 10.790 4.421 10.092 1.00 87.44 103 VAL A C 1
ATOM 805 O O . VAL A 1 103 ? 11.447 5.349 10.551 1.00 87.44 103 VAL A O 1
ATOM 808 N N . THR A 1 104 ? 9.892 3.772 10.842 1.00 82.62 104 THR A N 1
ATOM 809 C CA . THR A 1 104 ? 9.615 4.146 12.235 1.00 82.62 104 THR A CA 1
ATOM 810 C C . THR A 1 104 ? 10.311 3.190 13.198 1.00 82.62 104 THR A C 1
ATOM 812 O O . THR A 1 104 ? 10.064 1.978 13.220 1.00 82.62 104 THR A O 1
ATOM 815 N N . THR A 1 105 ? 11.164 3.729 14.065 1.00 74.12 105 THR A N 1
ATOM 816 C CA . THR A 1 105 ? 11.816 2.976 15.141 1.00 74.12 105 THR A CA 1
ATOM 817 C C . THR A 1 105 ? 10.966 3.011 16.407 1.00 74.12 105 THR A C 1
ATOM 819 O O . THR A 1 105 ? 11.266 3.710 17.371 1.00 74.12 105 THR A O 1
ATOM 822 N N . GLY A 1 106 ? 9.865 2.260 16.402 1.00 71.69 106 GLY A N 1
ATOM 823 C CA . GLY A 1 106 ? 9.075 2.024 17.607 1.00 71.69 106 GLY A CA 1
ATOM 824 C C . GLY A 1 106 ? 9.816 1.143 18.621 1.00 71.69 106 GLY A C 1
ATOM 825 O O . GLY A 1 106 ? 10.508 0.186 18.252 1.00 71.69 106 GLY A O 1
ATOM 826 N N . VAL A 1 107 ? 9.635 1.438 19.913 1.00 70.06 107 VAL A N 1
ATOM 827 C CA . VAL A 1 107 ? 10.164 0.615 21.021 1.00 70.06 107 VAL A CA 1
ATOM 828 C C . VAL A 1 107 ? 9.502 -0.771 21.020 1.00 70.06 107 VAL A C 1
ATOM 830 O O . VAL A 1 107 ? 10.178 -1.783 21.192 1.00 70.06 107 VAL A O 1
ATOM 833 N N . ASN A 1 108 ? 8.199 -0.819 20.720 1.00 76.94 108 ASN A N 1
ATOM 834 C CA . ASN A 1 108 ? 7.421 -2.048 20.562 1.00 76.94 108 ASN A CA 1
ATOM 835 C C . ASN A 1 108 ? 7.425 -2.538 19.111 1.00 76.94 108 ASN A C 1
ATOM 837 O O . ASN A 1 108 ? 7.392 -1.732 18.184 1.00 76.94 108 ASN A O 1
ATOM 841 N N . ALA A 1 109 ? 7.386 -3.860 18.917 1.00 69.19 109 ALA A N 1
ATOM 842 C CA . ALA A 1 109 ? 7.353 -4.482 17.591 1.00 69.19 109 ALA A CA 1
ATOM 843 C C . ALA A 1 109 ? 6.164 -4.010 16.734 1.00 69.19 109 ALA A C 1
ATOM 845 O O . ALA A 1 109 ? 6.326 -3.791 15.541 1.00 69.19 109 ALA A O 1
ATOM 846 N N . THR A 1 110 ? 5.006 -3.769 17.353 1.00 70.62 110 THR A N 1
ATOM 847 C CA . THR A 1 110 ? 3.792 -3.261 16.692 1.00 70.62 110 THR A CA 1
ATOM 848 C C . THR A 1 110 ? 3.867 -1.786 16.301 1.00 70.62 110 THR A C 1
ATOM 850 O O . THR A 1 110 ? 3.093 -1.338 15.468 1.00 70.62 110 THR A O 1
ATOM 853 N N . ALA A 1 111 ? 4.799 -1.025 16.878 1.00 71.56 111 ALA A N 1
ATOM 854 C CA . ALA A 1 111 ? 5.008 0.387 16.561 1.00 71.56 111 ALA A CA 1
ATOM 855 C C . ALA A 1 111 ? 6.106 0.597 15.502 1.00 71.56 111 ALA A C 1
ATOM 857 O O . ALA A 1 111 ? 6.456 1.735 15.185 1.00 71.56 111 ALA A O 1
ATOM 858 N N . ARG A 1 112 ? 6.701 -0.485 14.984 1.00 85.06 112 ARG A N 1
ATOM 859 C CA . ARG A 1 112 ? 7.725 -0.412 13.940 1.00 85.06 112 ARG A CA 1
ATOM 860 C C . ARG A 1 112 ? 7.056 -0.435 12.577 1.00 85.06 112 ARG A C 1
ATOM 862 O O . ARG A 1 112 ? 6.621 -1.481 12.113 1.00 85.06 112 ARG A O 1
ATOM 869 N N . GLY A 1 113 ? 7.013 0.727 11.942 1.00 89.25 113 GLY A N 1
ATOM 870 C CA . GLY A 1 113 ? 6.574 0.868 10.564 1.00 89.25 113 GLY A CA 1
ATOM 871 C C . GLY A 1 113 ? 7.673 0.445 9.598 1.00 89.25 113 GLY A C 1
ATOM 872 O O . GLY A 1 113 ? 8.817 0.904 9.713 1.00 89.25 113 GLY A O 1
ATOM 873 N N . ARG A 1 114 ? 7.322 -0.438 8.665 1.00 91.81 114 ARG A N 1
ATOM 874 C CA . ARG A 1 114 ? 8.193 -0.892 7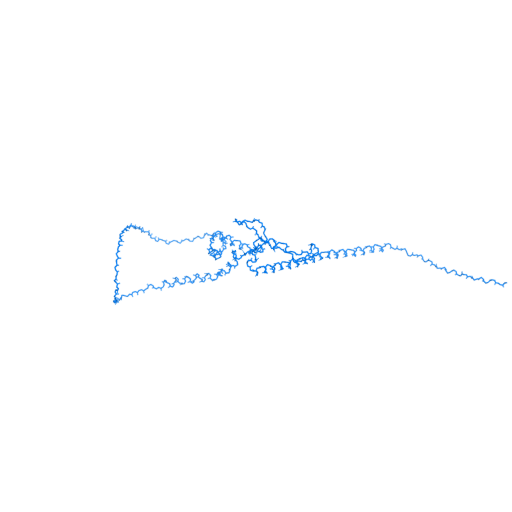.583 1.00 91.81 114 ARG A CA 1
ATOM 875 C C . ARG A 1 114 ? 7.444 -0.804 6.266 1.00 91.81 114 ARG A C 1
ATOM 877 O O . ARG A 1 114 ? 6.250 -1.087 6.249 1.00 91.81 114 ARG A O 1
ATOM 884 N N . PHE A 1 115 ? 8.144 -0.467 5.194 1.00 94.00 115 PHE A N 1
ATOM 885 C CA . PHE A 1 115 ? 7.617 -0.622 3.842 1.00 94.00 115 PHE A CA 1
ATOM 886 C C . PHE A 1 115 ? 8.386 -1.721 3.109 1.00 94.00 115 PHE A C 1
ATOM 888 O O . PHE A 1 115 ? 9.432 -2.204 3.558 1.00 94.00 115 PHE A O 1
ATOM 895 N N . THR A 1 116 ? 7.817 -2.199 2.013 1.00 94.31 116 THR A N 1
ATOM 896 C CA . THR A 1 116 ? 8.438 -3.191 1.140 1.00 94.31 116 THR A CA 1
ATOM 897 C C . THR A 1 116 ? 8.012 -2.891 -0.282 1.00 94.31 116 THR A C 1
ATOM 899 O O . THR A 1 116 ? 6.834 -2.634 -0.511 1.00 94.31 116 THR A O 1
ATOM 902 N N . VAL A 1 117 ? 8.964 -2.901 -1.209 1.00 94.06 117 VAL A N 1
ATOM 903 C CA . VAL A 1 117 ? 8.680 -2.729 -2.635 1.00 94.06 117 VAL A CA 1
ATOM 904 C C . VAL A 1 117 ? 8.563 -4.105 -3.248 1.00 94.06 117 VAL A C 1
ATOM 906 O O . VAL A 1 117 ? 9.440 -4.949 -3.064 1.00 94.06 117 VAL A O 1
ATOM 909 N N . VAL A 1 118 ? 7.442 -4.340 -3.911 1.00 93.06 118 VAL A N 1
ATOM 910 C CA . VAL A 1 118 ? 7.052 -5.648 -4.408 1.00 93.06 118 VAL A CA 1
ATOM 911 C C . VAL A 1 118 ? 6.891 -5.553 -5.914 1.00 93.06 118 VAL A C 1
ATOM 913 O O . VAL A 1 118 ? 6.184 -4.675 -6.396 1.00 93.06 118 VAL A O 1
ATOM 916 N N . SER A 1 119 ? 7.513 -6.476 -6.637 1.00 92.56 119 SER A N 1
ATOM 917 C CA . SER A 1 119 ? 7.315 -6.639 -8.076 1.00 92.56 119 SER A CA 1
ATOM 918 C C . SER A 1 119 ? 7.029 -8.103 -8.388 1.00 92.56 119 SER A C 1
ATOM 920 O O . SER A 1 119 ? 7.496 -8.993 -7.665 1.00 92.56 119 SER A O 1
ATOM 922 N N . PRO A 1 120 ? 6.268 -8.397 -9.446 1.00 90.25 120 PRO A N 1
ATOM 923 C CA . PRO A 1 120 ? 6.078 -9.767 -9.877 1.00 90.25 120 PRO A CA 1
ATOM 924 C C . PRO A 1 120 ? 7.388 -10.367 -10.389 1.00 90.25 120 PRO A C 1
ATOM 926 O O . PRO A 1 120 ? 8.250 -9.691 -10.957 1.00 90.25 120 PRO A O 1
ATOM 929 N N . LEU A 1 121 ? 7.553 -11.665 -10.159 1.00 88.94 121 LEU A N 1
ATOM 930 C CA . LEU A 1 121 ? 8.607 -12.447 -10.782 1.00 88.94 121 LEU A CA 1
ATOM 931 C C . LEU A 1 121 ? 8.008 -13.135 -12.009 1.00 88.94 121 LEU A C 1
ATOM 933 O O . LEU A 1 121 ? 7.172 -14.019 -11.851 1.00 88.94 121 LEU A O 1
ATOM 937 N N . MET A 1 122 ? 8.427 -12.738 -13.208 1.00 83.94 122 MET A N 1
ATOM 938 C CA . MET A 1 122 ? 8.112 -13.458 -14.445 1.00 83.94 122 MET A CA 1
ATOM 939 C C . MET A 1 122 ? 9.290 -14.361 -14.806 1.00 83.94 122 MET A C 1
ATOM 941 O O . MET A 1 122 ? 10.450 -13.953 -14.698 1.00 83.94 122 MET A O 1
ATOM 945 N N . ASP A 1 123 ? 9.001 -15.604 -15.184 1.00 81.62 123 ASP A N 1
ATOM 946 C CA . ASP A 1 123 ? 10.011 -16.495 -15.743 1.00 81.62 123 ASP A CA 1
ATOM 947 C C . ASP A 1 123 ? 10.327 -16.136 -17.208 1.00 81.62 123 ASP A C 1
ATOM 949 O O . ASP A 1 123 ? 9.703 -15.265 -17.817 1.00 81.62 123 ASP A O 1
ATOM 953 N N . SER A 1 124 ? 11.318 -16.807 -17.796 1.00 77.44 124 SER A N 1
ATOM 954 C CA . SER A 1 124 ? 11.712 -16.600 -19.196 1.00 77.44 124 SER A CA 1
ATOM 955 C C . SER A 1 124 ? 10.626 -16.946 -20.220 1.00 77.44 124 SER A C 1
ATOM 957 O O . SER A 1 124 ? 10.786 -16.617 -21.392 1.00 77.44 124 SER A O 1
ATOM 959 N N . GLN A 1 125 ? 9.545 -17.612 -19.806 1.00 82.12 125 GLN A N 1
ATOM 960 C CA . GLN A 1 125 ? 8.390 -17.920 -20.645 1.00 82.12 125 GLN A CA 1
ATOM 961 C C . GLN A 1 125 ? 7.205 -16.976 -20.380 1.00 82.12 125 GLN A C 1
ATOM 963 O O . GLN A 1 125 ? 6.126 -17.198 -20.921 1.00 82.12 125 GLN A O 1
ATOM 968 N N . GLY A 1 126 ? 7.395 -15.925 -19.573 1.00 74.69 126 GLY A N 1
ATOM 969 C CA . GLY A 1 126 ? 6.349 -14.966 -19.225 1.00 74.69 126 GLY A CA 1
ATOM 970 C C . GLY A 1 126 ? 5.328 -15.496 -18.217 1.00 74.69 126 GLY A C 1
ATOM 971 O O . GLY A 1 126 ? 4.302 -14.858 -17.995 1.00 74.69 126 GLY A O 1
ATOM 972 N N . MET A 1 127 ? 5.594 -16.642 -17.588 1.00 81.50 127 MET A N 1
ATOM 973 C CA . MET A 1 127 ? 4.730 -17.210 -16.563 1.00 81.50 127 MET A CA 1
ATOM 974 C C . MET A 1 127 ? 5.055 -16.621 -15.188 1.00 81.50 127 MET A C 1
ATOM 976 O O . MET A 1 127 ? 6.207 -16.342 -14.844 1.00 81.50 127 MET A O 1
ATOM 980 N N . TRP A 1 128 ? 4.019 -16.459 -14.369 1.00 81.56 128 TRP A N 1
ATOM 981 C CA . TRP A 1 128 ? 4.127 -15.946 -13.007 1.00 81.56 128 TRP A CA 1
ATOM 982 C C . TRP A 1 128 ? 4.886 -16.928 -12.099 1.00 81.56 128 TRP A C 1
ATOM 984 O O . TRP A 1 128 ? 4.404 -18.014 -11.782 1.00 81.56 128 TRP A O 1
ATOM 994 N N . GLY A 1 129 ? 6.074 -16.522 -11.650 1.00 83.00 129 GLY A N 1
ATOM 995 C CA . GLY A 1 129 ? 6.973 -17.264 -10.760 1.00 83.00 129 GLY A CA 1
ATOM 996 C C . GLY A 1 129 ? 6.914 -16.832 -9.289 1.00 83.00 129 GLY A C 1
ATOM 997 O O . GLY A 1 129 ? 7.717 -17.294 -8.479 1.00 83.00 129 GLY A O 1
ATOM 998 N N . GLY A 1 130 ? 5.984 -15.943 -8.929 1.00 87.50 130 GLY A N 1
ATOM 999 C CA . GLY A 1 130 ? 5.802 -15.426 -7.574 1.00 87.50 130 GLY A CA 1
ATOM 1000 C C . GLY A 1 130 ? 6.172 -13.951 -7.459 1.00 87.50 130 GLY A C 1
ATOM 1001 O O . GLY A 1 130 ? 5.843 -13.145 -8.326 1.00 87.50 130 GLY A O 1
ATOM 1002 N N . VAL A 1 131 ? 6.832 -13.593 -6.359 1.00 90.94 131 VAL A N 1
ATOM 1003 C CA . VAL A 1 131 ? 7.079 -12.203 -5.971 1.00 90.94 131 VAL A CA 1
ATOM 1004 C C . VAL A 1 131 ? 8.571 -11.966 -5.739 1.00 90.94 131 VAL A C 1
ATOM 1006 O O . VAL A 1 131 ? 9.234 -12.772 -5.084 1.00 90.94 131 VAL A O 1
ATOM 1009 N N . ARG A 1 132 ? 9.082 -10.837 -6.236 1.00 91.94 132 ARG A N 1
ATOM 1010 C CA . ARG A 1 132 ? 10.439 -10.327 -5.993 1.00 91.94 132 ARG A CA 1
ATOM 1011 C C . ARG A 1 132 ? 10.398 -8.958 -5.307 1.00 91.94 132 ARG A C 1
ATOM 1013 O O . ARG A 1 132 ? 9.374 -8.277 -5.314 1.00 91.94 132 ARG A O 1
ATOM 1020 N N . PHE A 1 133 ? 11.524 -8.561 -4.717 1.00 93.44 133 PHE A N 1
ATOM 1021 C CA . PHE A 1 133 ? 11.675 -7.258 -4.066 1.00 93.44 133 PHE A CA 1
ATOM 1022 C C . PHE A 1 133 ? 12.609 -6.385 -4.898 1.00 93.44 133 PHE A C 1
ATOM 1024 O O . PHE A 1 133 ? 13.828 -6.539 -4.830 1.00 93.44 133 PHE A O 1
ATOM 1031 N N . GLY A 1 134 ? 12.043 -5.507 -5.716 1.00 92.19 134 GLY A N 1
ATOM 1032 C CA . GLY A 1 134 ? 12.802 -4.715 -6.674 1.00 92.19 134 GLY A CA 1
ATOM 1033 C C . GLY A 1 134 ? 11.948 -3.657 -7.350 1.00 92.19 134 GLY A C 1
ATOM 1034 O O . GLY A 1 134 ? 10.818 -3.411 -6.938 1.00 92.19 134 GLY A O 1
ATOM 1035 N N . LEU A 1 135 ? 12.524 -3.032 -8.368 1.00 91.81 135 LEU A N 1
ATOM 1036 C CA . LEU A 1 135 ? 11.858 -2.087 -9.247 1.00 91.81 135 LEU A CA 1
ATOM 1037 C C . LEU A 1 135 ? 11.552 -2.762 -10.588 1.00 91.81 135 LEU A C 1
ATOM 1039 O O . LEU A 1 135 ? 12.194 -3.743 -10.997 1.00 91.81 135 LEU A O 1
ATOM 1043 N N . GLU A 1 136 ? 10.548 -2.227 -11.265 1.00 88.88 136 GLU A N 1
ATOM 1044 C CA . GLU A 1 136 ? 10.160 -2.619 -12.609 1.00 88.88 136 GLU A CA 1
ATOM 1045 C C . GLU A 1 136 ? 9.899 -1.364 -13.429 1.00 88.88 136 GLU A C 1
ATOM 1047 O O . GLU A 1 136 ? 9.396 -0.371 -12.906 1.00 88.88 136 GLU A O 1
ATOM 1052 N N . ASP A 1 137 ? 10.308 -1.407 -14.691 1.00 88.25 137 ASP A N 1
ATOM 1053 C CA . ASP A 1 137 ? 10.079 -0.326 -15.634 1.00 88.25 137 ASP A CA 1
ATOM 1054 C C . ASP A 1 137 ? 8.833 -0.645 -16.459 1.00 88.25 137 ASP A C 1
ATOM 1056 O O . ASP A 1 137 ? 8.790 -1.628 -17.202 1.00 88.25 137 ASP A O 1
ATOM 1060 N N . GLU A 1 138 ? 7.807 0.185 -16.304 1.00 88.56 138 GLU A N 1
ATOM 1061 C CA . GLU A 1 138 ? 6.552 0.067 -17.042 1.00 88.56 138 GLU A CA 1
ATOM 1062 C C . GLU A 1 138 ? 6.639 0.706 -18.434 1.00 88.56 138 GLU A C 1
ATOM 1064 O O . GLU A 1 138 ? 5.844 0.366 -19.304 1.00 88.56 138 GLU A O 1
ATOM 1069 N N . SER A 1 139 ? 7.632 1.568 -18.695 1.00 85.88 139 SER A N 1
ATOM 1070 C CA . SER A 1 139 ? 7.765 2.266 -19.984 1.00 85.88 139 SER A CA 1
ATOM 1071 C C . SER A 1 139 ? 8.171 1.348 -21.141 1.00 85.88 139 SER A C 1
ATOM 1073 O O . SER A 1 139 ? 7.929 1.670 -22.302 1.00 85.88 139 SER A O 1
ATOM 1075 N N . GLY A 1 140 ? 8.745 0.181 -20.831 1.00 82.25 140 GLY A N 1
ATOM 1076 C CA . GLY A 1 140 ? 9.024 -0.872 -21.807 1.00 82.25 140 GLY A CA 1
ATOM 1077 C C . GLY A 1 140 ? 7.792 -1.687 -22.221 1.00 82.25 140 GLY A C 1
ATOM 1078 O O . GLY A 1 140 ? 7.911 -2.555 -23.086 1.00 82.25 140 GLY A O 1
ATOM 1079 N N . ARG A 1 141 ? 6.629 -1.450 -21.600 1.00 84.31 141 ARG A N 1
ATOM 1080 C CA . ARG A 1 141 ? 5.355 -2.100 -21.937 1.00 84.31 141 ARG A CA 1
ATOM 1081 C C . ARG A 1 141 ? 4.534 -1.224 -22.891 1.00 84.31 141 ARG A C 1
ATOM 1083 O O . ARG A 1 141 ? 4.814 -0.042 -23.078 1.00 84.31 141 ARG A O 1
ATOM 1090 N N . LEU A 1 142 ? 3.516 -1.819 -23.512 1.00 82.50 142 LEU A N 1
ATOM 1091 C CA . LEU A 1 142 ? 2.559 -1.111 -24.365 1.00 82.50 142 LEU A CA 1
ATOM 1092 C C . LEU A 1 142 ? 1.794 -0.057 -23.539 1.00 82.50 142 LEU A C 1
ATOM 1094 O O . LEU A 1 142 ? 1.169 -0.402 -22.539 1.00 82.50 142 LEU A O 1
ATOM 1098 N N . ASN A 1 143 ? 1.822 1.212 -23.959 1.00 85.88 143 ASN A N 1
ATOM 1099 C CA . ASN A 1 143 ? 1.046 2.281 -23.326 1.00 85.88 143 ASN A CA 1
ATOM 1100 C C . ASN A 1 143 ? -0.366 2.347 -23.927 1.00 85.88 143 ASN A C 1
ATOM 1102 O O . ASN A 1 143 ? -0.539 2.885 -25.018 1.00 85.88 143 ASN A O 1
ATOM 1106 N N . LEU A 1 144 ? -1.358 1.831 -23.199 1.00 80.44 144 LEU A N 1
ATOM 1107 C CA . LEU A 1 144 ? -2.761 1.797 -23.630 1.00 80.44 144 LEU A CA 1
ATOM 1108 C C . LEU A 1 144 ? -3.369 3.196 -23.791 1.00 80.44 144 LEU A C 1
ATOM 1110 O O . LEU A 1 144 ? -4.117 3.431 -24.728 1.00 80.44 144 LEU A O 1
ATOM 1114 N N . ASN A 1 145 ? -2.952 4.169 -22.975 1.00 82.50 145 ASN A N 1
ATOM 1115 C CA . ASN A 1 145 ? -3.441 5.552 -23.080 1.00 82.50 145 ASN A CA 1
ATOM 1116 C C . ASN A 1 145 ? -3.034 6.233 -24.400 1.00 82.50 145 ASN A C 1
ATOM 1118 O O . ASN A 1 145 ? -3.549 7.292 -24.740 1.00 82.50 145 ASN A O 1
ATOM 1122 N N . ALA A 1 146 ? -2.052 5.678 -25.120 1.00 77.62 146 ALA A N 1
ATOM 1123 C CA . ALA A 1 146 ? -1.663 6.177 -26.435 1.00 77.62 146 ALA A CA 1
ATOM 1124 C C . ALA A 1 146 ? -2.577 5.668 -27.564 1.00 77.62 146 ALA A C 1
ATOM 1126 O O . ALA A 1 146 ? -2.440 6.153 -28.685 1.00 77.62 146 ALA A O 1
ATOM 1127 N N . LEU A 1 147 ? -3.447 4.693 -27.281 1.00 73.00 147 LEU A N 1
ATOM 1128 C CA . LEU A 1 147 ? -4.374 4.100 -28.242 1.00 73.00 147 LEU A CA 1
ATOM 1129 C C . LEU A 1 147 ? -5.611 4.989 -28.442 1.00 73.00 147 LEU A C 1
ATOM 1131 O O . LEU A 1 147 ? -5.932 5.321 -29.576 1.00 73.00 147 LEU A O 1
ATOM 1135 N N . ASP A 1 148 ? -6.200 5.458 -27.341 1.00 68.19 148 ASP A N 1
ATOM 1136 C CA . ASP A 1 148 ? -7.393 6.323 -27.301 1.00 68.19 148 ASP A CA 1
ATOM 1137 C C . ASP A 1 148 ? -7.162 7.697 -27.968 1.00 68.19 148 ASP A C 1
ATOM 1139 O O . ASP A 1 148 ? -7.936 8.164 -28.795 1.00 68.19 148 ASP A O 1
ATOM 1143 N N . LEU A 1 149 ? -5.999 8.319 -27.736 1.00 59.44 149 LEU A N 1
ATOM 1144 C CA . LEU A 1 149 ? -5.673 9.642 -28.297 1.00 59.44 149 LEU A CA 1
ATOM 1145 C C . LEU A 1 149 ? -5.555 9.673 -29.838 1.00 59.44 149 LEU A C 1
ATOM 1147 O O . LEU A 1 149 ? -5.458 10.749 -30.430 1.00 59.44 149 LEU A O 1
ATOM 1151 N N . ALA A 1 150 ? -5.466 8.515 -30.487 1.00 54.81 150 ALA A N 1
ATOM 1152 C CA . ALA A 1 150 ? -5.268 8.403 -31.928 1.00 54.81 150 ALA A CA 1
ATOM 1153 C C . ALA A 1 150 ? -6.531 7.978 -32.685 1.00 54.81 150 ALA A C 1
ATOM 1155 O O . ALA A 1 150 ? -6.448 7.782 -33.899 1.00 54.81 150 ALA A O 1
ATOM 1156 N N . LEU A 1 151 ? -7.665 7.849 -31.995 1.00 56.25 151 LEU A N 1
ATOM 1157 C CA . LEU A 1 151 ? -8.973 7.739 -32.616 1.00 56.25 151 LEU A CA 1
ATOM 1158 C C . LEU A 1 151 ? -9.311 9.126 -33.187 1.00 56.25 151 LEU A C 1
ATOM 1160 O O . LEU A 1 151 ? -9.491 10.065 -32.412 1.00 56.25 151 LEU A O 1
ATOM 1164 N N . PRO A 1 152 ? -9.298 9.337 -34.520 1.00 54.50 152 PRO A N 1
ATOM 1165 C CA . PRO A 1 152 ? -9.999 10.494 -35.045 1.00 54.50 152 PRO A CA 1
ATOM 1166 C C . PRO A 1 152 ? -11.457 10.325 -34.619 1.00 54.50 152 PRO A C 1
ATOM 1168 O O . PRO A 1 152 ? -12.024 9.255 -34.850 1.00 54.50 152 PRO A O 1
ATOM 1171 N N . ASP A 1 153 ? -12.031 11.347 -33.981 1.00 59.84 153 ASP A N 1
ATOM 1172 C CA . ASP A 1 153 ? -13.475 11.407 -33.762 1.00 59.84 153 ASP A CA 1
ATOM 1173 C C . ASP A 1 153 ? -14.146 11.030 -35.093 1.00 59.84 153 ASP A C 1
ATOM 1175 O O . ASP A 1 153 ? -13.677 11.460 -36.150 1.00 59.84 153 ASP A O 1
ATOM 1179 N N . GLU A 1 154 ? -15.191 10.200 -35.083 1.00 55.06 154 GLU A N 1
ATOM 1180 C CA . GLU A 1 154 ? -15.823 9.702 -36.319 1.00 55.06 154 GLU A CA 1
ATOM 1181 C C . GLU A 1 154 ? -16.190 10.840 -37.304 1.00 55.06 154 GLU A C 1
ATOM 1183 O O . GLU A 1 154 ? -16.179 10.643 -38.517 1.00 55.06 154 GLU A O 1
ATOM 1188 N N . GLU A 1 155 ? -16.370 12.073 -36.804 1.00 54.97 155 GLU A N 1
ATOM 1189 C CA . GLU A 1 155 ? -16.546 13.299 -37.598 1.00 54.97 155 GLU A CA 1
ATOM 1190 C C . GLU A 1 155 ? -15.352 13.648 -38.527 1.00 54.97 155 GLU A C 1
ATOM 1192 O O . GLU A 1 155 ? -15.552 14.233 -39.596 1.00 54.97 155 GLU A O 1
ATOM 1197 N N . ASP A 1 156 ? -14.117 13.281 -38.167 1.00 53.94 156 ASP A N 1
ATOM 1198 C CA . ASP A 1 156 ? -12.891 13.533 -38.943 1.00 53.94 156 ASP A CA 1
ATOM 1199 C C . ASP A 1 156 ? -12.559 12.395 -39.932 1.00 53.94 156 ASP A C 1
ATOM 1201 O O . ASP A 1 156 ? -11.909 12.633 -40.960 1.00 53.94 156 ASP A O 1
ATOM 1205 N N . ALA A 1 157 ? -13.011 11.161 -39.671 1.00 56.06 157 ALA A N 1
ATOM 1206 C CA . ALA A 1 157 ? -12.839 10.028 -40.589 1.00 56.06 157 ALA A CA 1
ATOM 1207 C C . ALA A 1 157 ? -13.668 10.220 -41.873 1.00 56.06 157 ALA A C 1
ATOM 1209 O O . ALA A 1 157 ? -13.176 9.986 -42.985 1.00 56.06 157 ALA A O 1
ATOM 1210 N N . ASP A 1 158 ? -14.878 10.759 -41.721 1.00 56.00 158 ASP A N 1
ATOM 1211 C CA . ASP A 1 158 ? -15.760 11.151 -42.818 1.00 56.00 158 ASP A CA 1
ATOM 1212 C C . ASP A 1 158 ? -15.143 12.274 -43.660 1.00 56.00 158 ASP A C 1
ATOM 1214 O O . ASP A 1 158 ? -15.211 12.251 -44.892 1.00 56.00 158 ASP A O 1
ATOM 1218 N N . ALA A 1 159 ? -14.491 13.245 -43.012 1.00 58.41 159 ALA A N 1
ATOM 1219 C CA . ALA A 1 159 ? -13.842 14.371 -43.677 1.00 58.41 159 ALA A CA 1
ATOM 1220 C C . ALA A 1 159 ? -12.608 13.939 -44.489 1.00 58.41 159 ALA A C 1
ATOM 1222 O O . ALA A 1 159 ? -12.436 14.393 -45.623 1.00 58.41 159 ALA A O 1
ATOM 1223 N N . ALA A 1 160 ? -11.785 13.025 -43.959 1.00 58.81 160 ALA A N 1
ATOM 1224 C CA . ALA A 1 160 ? -10.627 12.474 -44.666 1.00 58.81 160 ALA A CA 1
ATOM 1225 C C . ALA A 1 160 ? -11.034 11.578 -45.853 1.00 58.81 160 ALA A C 1
ATOM 1227 O O . ALA A 1 160 ? -10.405 11.621 -46.915 1.00 58.81 160 ALA A O 1
ATOM 1228 N N . ALA A 1 161 ? -12.115 10.802 -45.711 1.00 60.22 161 ALA A N 1
ATOM 1229 C CA . ALA A 1 161 ? -12.684 10.015 -46.804 1.00 60.22 161 ALA A CA 1
ATOM 1230 C C . ALA A 1 161 ? -13.313 10.906 -47.894 1.00 60.22 161 ALA A C 1
ATOM 1232 O O . ALA A 1 161 ? -13.171 10.621 -49.087 1.00 60.22 161 ALA A O 1
ATOM 1233 N N . LEU A 1 162 ? -13.955 12.015 -47.506 1.00 59.28 162 LEU A N 1
ATOM 1234 C CA . LEU A 1 162 ? -14.510 12.999 -48.437 1.00 59.28 162 LEU A CA 1
ATOM 1235 C C . LEU A 1 162 ? -13.407 13.768 -49.186 1.00 59.28 162 LEU A C 1
ATOM 1237 O O . LEU A 1 162 ? -13.554 14.018 -50.379 1.00 59.28 162 LEU A O 1
ATOM 1241 N N . GLU A 1 163 ? -12.296 14.113 -48.525 1.00 62.84 163 GLU A N 1
ATOM 1242 C CA . GLU A 1 163 ? -11.150 14.783 -49.160 1.00 62.84 163 GLU A CA 1
ATOM 1243 C C . GLU A 1 163 ? -10.474 13.868 -50.196 1.00 62.84 163 GLU A C 1
ATOM 1245 O O . GLU A 1 163 ? -10.224 14.292 -51.326 1.00 62.84 163 GLU A O 1
ATOM 1250 N N . ALA A 1 164 ? -10.298 12.582 -49.871 1.00 61.72 164 ALA A N 1
ATOM 1251 C CA . ALA A 1 164 ? -9.791 11.582 -50.811 1.00 61.72 164 ALA A CA 1
ATOM 1252 C C . ALA A 1 164 ? -10.734 11.349 -52.012 1.00 61.72 164 ALA A C 1
ATOM 1254 O O . ALA A 1 164 ? -10.267 11.146 -53.133 1.00 61.72 164 ALA A O 1
ATOM 1255 N N . ALA A 1 165 ? -12.056 11.416 -51.808 1.00 58.59 165 ALA A N 1
ATOM 1256 C CA . ALA A 1 165 ? -13.045 11.292 -52.883 1.00 58.59 165 ALA A CA 1
ATOM 1257 C C . ALA A 1 165 ? -13.141 12.552 -53.770 1.00 58.59 165 ALA A C 1
ATOM 1259 O O . ALA A 1 165 ? -13.423 12.451 -54.964 1.00 58.59 165 ALA A O 1
ATOM 1260 N N . VAL A 1 166 ? -12.900 13.745 -53.215 1.00 62.81 166 VAL A N 1
ATOM 1261 C CA . VAL A 1 166 ? -12.889 15.010 -53.970 1.00 62.81 166 VAL A CA 1
ATOM 1262 C C . VAL A 1 166 ? -11.674 15.101 -54.900 1.00 62.81 166 VAL A C 1
ATOM 1264 O O . VAL A 1 166 ? -11.824 15.581 -56.026 1.00 62.81 166 VAL A O 1
ATOM 1267 N N . ASP A 1 167 ? -10.509 14.599 -54.486 1.00 54.69 167 ASP A N 1
ATOM 1268 C CA . ASP A 1 167 ? -9.310 14.561 -55.338 1.00 54.69 167 ASP A CA 1
ATOM 1269 C C . ASP A 1 167 ? -9.479 13.612 -56.546 1.00 54.69 167 ASP A C 1
ATOM 1271 O O . ASP A 1 167 ? -9.062 13.947 -57.656 1.00 54.69 167 ASP A O 1
ATOM 1275 N N . ASP A 1 168 ? -10.185 12.485 -56.383 1.00 57.16 168 ASP A N 1
ATOM 1276 C CA . ASP A 1 168 ? -10.493 11.542 -57.477 1.00 57.16 168 ASP A CA 1
ATOM 1277 C C . ASP A 1 168 ? -11.516 12.118 -58.486 1.00 57.16 168 ASP A C 1
ATOM 1279 O O . ASP A 1 168 ? -11.431 11.913 -59.702 1.00 57.16 168 ASP A O 1
ATOM 1283 N N . ILE A 1 169 ? -12.460 12.944 -58.012 1.00 55.19 169 ILE A N 1
ATOM 1284 C CA . ILE A 1 169 ? -13.414 13.659 -58.878 1.00 55.19 169 ILE A CA 1
ATOM 1285 C C . ILE A 1 169 ? -12.717 14.768 -59.687 1.00 55.19 169 ILE A C 1
ATOM 1287 O O . ILE A 1 169 ? -13.095 15.017 -60.836 1.00 55.19 169 ILE A O 1
ATOM 1291 N N . LEU A 1 170 ? -11.692 15.423 -59.134 1.00 58.16 170 LEU A N 1
ATOM 1292 C CA . LEU A 1 170 ? -10.965 16.498 -59.819 1.00 58.16 170 LEU A CA 1
ATOM 1293 C C . LEU A 1 170 ? -9.977 15.990 -60.886 1.00 58.16 170 LEU A C 1
ATOM 1295 O O . LEU A 1 170 ? -9.705 16.733 -61.831 1.00 58.16 170 LEU A O 1
ATOM 1299 N N . ASP A 1 171 ? -9.510 14.739 -60.808 1.00 55.19 171 ASP A N 1
ATOM 1300 C CA . ASP A 1 171 ? -8.641 14.131 -61.836 1.00 55.19 171 ASP A CA 1
ATOM 1301 C C . ASP A 1 171 ? -9.422 13.620 -63.070 1.00 55.19 171 ASP A C 1
ATOM 1303 O O . ASP A 1 171 ? -8.871 13.483 -64.164 1.00 55.19 171 ASP A O 1
ATOM 1307 N N . SER A 1 172 ? -10.743 13.415 -62.958 1.00 49.50 172 SER A N 1
ATOM 1308 C CA . SER A 1 172 ? -11.581 12.910 -64.066 1.00 49.50 172 SER A CA 1
ATOM 1309 C C . SER A 1 172 ? -12.242 13.995 -64.941 1.00 49.50 172 SER A C 1
ATOM 1311 O O . SER A 1 172 ? -12.883 13.685 -65.951 1.00 49.50 172 SER A O 1
ATOM 1313 N N . GLY A 1 173 ? -12.055 15.281 -64.624 1.00 43.47 173 GLY A N 1
ATOM 1314 C CA . GLY A 1 173 ? -12.673 16.411 -65.328 1.00 43.47 173 GLY A CA 1
ATOM 1315 C C . GLY A 1 173 ? -11.758 17.142 -66.320 1.00 43.47 173 GLY A C 1
ATOM 1316 O O . GLY A 1 173 ? -11.392 18.287 -66.070 1.00 43.47 173 GLY A O 1
ATOM 1317 N N . GLY A 1 174 ? -11.414 16.546 -67.472 1.00 40.16 174 GLY A N 1
ATOM 1318 C CA . GLY A 1 174 ? -10.608 17.272 -68.476 1.00 40.16 174 GLY A CA 1
ATOM 1319 C C . GLY A 1 174 ? -10.281 16.568 -69.799 1.00 40.16 174 GLY A C 1
ATOM 1320 O O . GLY A 1 174 ? -9.184 16.738 -70.320 1.00 40.16 174 GLY A O 1
ATOM 1321 N N . ALA A 1 175 ? -11.203 15.756 -70.314 1.00 47.16 175 ALA A N 1
ATOM 1322 C CA . ALA A 1 175 ? -11.144 14.927 -71.526 1.00 47.16 175 ALA A CA 1
ATOM 1323 C C . ALA A 1 175 ? -11.326 15.524 -72.938 1.00 47.16 175 ALA A C 1
ATOM 1325 O O . ALA A 1 175 ? -11.704 14.730 -73.795 1.00 47.16 175 ALA A O 1
ATOM 1326 N N . ASP A 1 176 ? -11.129 16.813 -73.268 1.00 37.12 176 ASP A N 1
ATOM 1327 C CA . ASP A 1 176 ? -11.697 17.329 -74.539 1.00 37.12 176 ASP A CA 1
ATOM 1328 C C . ASP A 1 176 ? -10.756 18.179 -75.429 1.00 37.12 176 ASP A C 1
ATOM 1330 O O . ASP A 1 176 ? -10.635 19.393 -75.296 1.00 37.12 176 ASP A O 1
ATOM 1334 N N . ALA A 1 177 ? -10.241 17.500 -76.462 1.00 37.41 177 ALA A N 1
ATOM 1335 C CA . ALA A 1 177 ? -10.144 17.946 -77.861 1.00 37.41 177 ALA A CA 1
ATOM 1336 C C . ALA A 1 177 ? -9.002 18.876 -78.363 1.00 37.41 177 ALA A C 1
ATOM 1338 O O . ALA A 1 177 ? -9.010 20.092 -78.217 1.00 37.41 177 ALA A O 1
ATOM 1339 N N . ALA A 1 178 ? -8.192 18.252 -79.236 1.00 34.75 178 ALA A N 1
A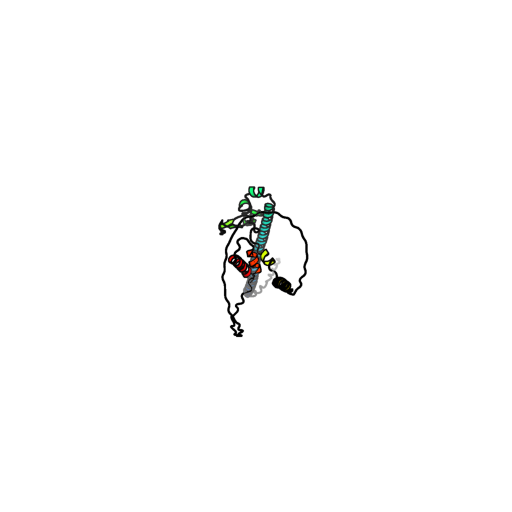TOM 1340 C CA . ALA A 1 178 ? -7.796 18.704 -80.581 1.00 34.75 178 ALA A CA 1
ATOM 1341 C C . ALA A 1 178 ? -6.680 19.757 -80.776 1.00 34.75 178 ALA A C 1
ATOM 1343 O O . ALA A 1 178 ? -6.727 20.871 -80.274 1.00 34.75 178 ALA A O 1
ATOM 1344 N N . GLY A 1 179 ? -5.768 19.449 -81.714 1.00 32.19 179 GLY A N 1
ATOM 1345 C CA . GLY A 1 179 ? -5.131 20.474 -82.557 1.00 32.19 179 GLY A CA 1
ATOM 1346 C C . GLY A 1 179 ? -3.649 20.269 -82.868 1.00 32.19 179 GLY A C 1
ATOM 1347 O O . GLY A 1 179 ? -2.786 20.544 -82.050 1.00 32.19 179 GLY A O 1
ATOM 1348 N N . ALA A 1 180 ? -3.362 19.839 -84.096 1.00 39.03 180 ALA A N 1
ATOM 1349 C CA . ALA A 1 180 ? -2.031 19.681 -84.682 1.00 39.03 180 ALA A CA 1
ATOM 1350 C C . ALA A 1 180 ? -1.201 20.985 -84.776 1.00 39.03 180 ALA A C 1
ATOM 1352 O O . ALA A 1 180 ? -1.753 22.059 -85.001 1.00 39.03 180 ALA A O 1
ATOM 1353 N N . GLY A 1 181 ? 0.136 20.872 -84.765 1.00 33.62 181 GLY A N 1
ATOM 1354 C CA . GLY A 1 181 ? 1.037 21.970 -85.148 1.00 33.62 181 GLY A CA 1
ATOM 1355 C C . GLY A 1 181 ? 2.528 21.666 -84.959 1.00 33.62 181 GLY A C 1
ATOM 1356 O O . GLY A 1 181 ? 2.964 21.313 -83.879 1.00 33.62 181 GLY A O 1
ATOM 1357 N N . ASN A 1 182 ? 3.289 21.787 -86.043 1.00 44.00 182 ASN A N 1
ATOM 1358 C CA . ASN A 1 182 ? 4.665 21.335 -86.287 1.00 44.00 182 ASN A CA 1
ATOM 1359 C C . ASN A 1 182 ? 5.794 22.272 -85.766 1.00 44.00 182 ASN A C 1
ATOM 1361 O O . ASN A 1 182 ? 5.547 23.451 -85.534 1.00 44.00 182 ASN A O 1
ATOM 1365 N N . ALA A 1 183 ? 7.036 21.744 -85.806 1.00 38.50 183 ALA A N 1
ATOM 1366 C CA . ALA A 1 183 ? 8.374 22.382 -85.780 1.00 38.50 183 ALA A CA 1
ATOM 1367 C C . ALA A 1 183 ? 9.080 22.482 -84.412 1.00 38.50 183 ALA A C 1
ATOM 1369 O O . ALA A 1 183 ? 8.441 22.723 -83.404 1.00 38.50 183 ALA A O 1
ATOM 1370 N N . ALA A 1 184 ? 10.407 22.446 -84.272 1.00 36.53 184 ALA A N 1
ATOM 1371 C CA . ALA A 1 184 ? 11.558 21.924 -85.017 1.00 36.53 184 ALA A CA 1
ATOM 1372 C C . ALA A 1 184 ? 12.802 22.242 -84.150 1.00 36.53 184 ALA A C 1
ATOM 1374 O O . ALA A 1 184 ? 12.871 23.324 -83.576 1.00 36.53 184 ALA A O 1
ATOM 1375 N N . GLY A 1 185 ? 13.810 21.360 -84.148 1.00 31.94 185 GLY A N 1
ATOM 1376 C CA . GLY A 1 185 ? 15.181 21.643 -83.681 1.00 31.94 185 GLY A CA 1
ATOM 1377 C C . GLY A 1 185 ? 15.414 21.434 -82.175 1.00 31.94 185 GLY A C 1
ATOM 1378 O O . GLY A 1 185 ? 14.641 21.894 -81.356 1.00 31.94 185 GLY A O 1
ATOM 1379 N N . GLY A 1 186 ? 16.464 20.763 -81.708 1.00 32.59 186 GLY A N 1
ATOM 1380 C CA . GLY A 1 186 ? 17.590 20.139 -82.380 1.00 32.59 186 GLY A CA 1
ATOM 1381 C C . GLY A 1 186 ? 18.595 19.583 -81.361 1.00 32.59 186 GLY A C 1
ATOM 1382 O O . GLY A 1 186 ? 18.510 19.861 -80.172 1.00 32.59 186 GLY A O 1
ATOM 1383 N N . ALA A 1 187 ? 19.571 18.869 -81.921 1.00 37.78 187 ALA A N 1
ATOM 1384 C CA . ALA A 1 187 ? 20.897 18.537 -81.395 1.00 37.78 187 ALA A CA 1
ATOM 1385 C C . ALA A 1 187 ? 21.040 17.425 -80.328 1.00 37.78 187 ALA A C 1
ATOM 1387 O O . ALA A 1 187 ? 20.534 17.485 -79.216 1.00 37.78 187 ALA A O 1
ATOM 1388 N N . ALA A 1 188 ? 21.830 16.429 -80.743 1.00 41.47 188 ALA A N 1
ATOM 1389 C CA . ALA A 1 188 ? 22.345 15.258 -80.034 1.00 41.47 188 ALA A CA 1
ATOM 1390 C C . ALA A 1 188 ? 23.426 15.614 -78.978 1.00 41.47 188 ALA A C 1
ATOM 1392 O O . ALA A 1 188 ? 23.755 16.794 -78.844 1.00 41.47 188 ALA A O 1
ATOM 1393 N N . PRO A 1 189 ? 24.001 14.638 -78.233 1.00 56.41 189 PRO A N 1
ATOM 1394 C CA . PRO A 1 189 ? 25.014 13.691 -78.763 1.00 56.41 189 PRO A CA 1
ATOM 1395 C C . PRO A 1 189 ? 24.746 12.218 -78.360 1.00 56.41 189 PRO A C 1
ATOM 1397 O O . PRO A 1 189 ? 24.236 11.938 -77.286 1.00 56.41 189 PRO A O 1
ATOM 1400 N N . SER A 1 190 ? 24.890 11.232 -79.252 1.00 44.94 190 SER A N 1
ATOM 1401 C CA . SER A 1 190 ? 26.096 10.425 -79.553 1.00 44.94 190 SER A CA 1
ATOM 1402 C C . SER A 1 190 ? 26.740 9.685 -78.366 1.00 44.94 190 SER A C 1
ATOM 1404 O O . SER A 1 190 ? 27.365 10.309 -77.514 1.00 44.94 190 SER A O 1
ATOM 1406 N N . GLY A 1 191 ? 26.723 8.349 -78.407 1.00 38.41 191 GLY A N 1
ATOM 1407 C CA . GLY A 1 191 ? 27.580 7.493 -77.579 1.00 38.41 191 GLY A CA 1
ATOM 1408 C C . GLY A 1 191 ? 27.088 6.049 -77.522 1.00 38.41 191 GLY A C 1
ATOM 1409 O O . GLY A 1 191 ? 25.983 5.793 -77.081 1.00 38.41 191 GLY A O 1
ATOM 1410 N N . ALA A 1 192 ? 27.889 5.127 -78.042 1.00 43.34 192 ALA A N 1
ATOM 1411 C CA . ALA A 1 192 ? 27.531 3.778 -78.468 1.00 43.34 192 ALA A CA 1
ATOM 1412 C C . ALA A 1 192 ? 27.498 2.690 -77.373 1.00 43.34 192 ALA A C 1
ATOM 1414 O O . ALA A 1 192 ? 28.111 2.844 -76.320 1.00 43.34 192 ALA A O 1
ATOM 1415 N N . ASN A 1 193 ? 26.930 1.535 -77.771 1.00 47.12 193 ASN A N 1
ATOM 1416 C CA . ASN A 1 193 ? 27.416 0.146 -77.582 1.00 47.12 193 ASN A CA 1
ATOM 1417 C C . ASN A 1 193 ? 26.394 -0.754 -76.843 1.00 47.12 193 ASN A C 1
ATOM 1419 O O . ASN A 1 193 ? 26.193 -0.607 -75.649 1.00 47.12 193 ASN A O 1
ATOM 1423 N N . SER A 1 194 ? 25.532 -1.484 -77.560 1.00 42.56 194 SER A N 1
ATOM 1424 C CA . SER A 1 194 ? 25.686 -2.845 -78.129 1.00 42.56 194 SER A CA 1
ATOM 1425 C C . SER A 1 194 ? 25.423 -3.998 -77.143 1.00 42.56 194 SER A C 1
ATOM 1427 O O . SER A 1 194 ? 25.980 -4.043 -76.053 1.00 42.56 194 SER A O 1
ATOM 1429 N N . GLY A 1 195 ? 24.611 -4.969 -77.591 1.00 36.47 195 GLY A N 1
ATOM 1430 C CA . GLY A 1 195 ? 24.685 -6.357 -77.123 1.00 36.47 195 GLY A CA 1
ATOM 1431 C C . GLY A 1 195 ? 23.372 -7.018 -76.694 1.00 36.47 195 GLY A C 1
ATOM 1432 O O . GLY A 1 195 ? 23.052 -6.970 -75.520 1.00 36.47 195 GLY A O 1
ATOM 1433 N N . GLY A 1 196 ? 22.720 -7.708 -77.647 1.00 38.19 196 GLY A N 1
ATOM 1434 C CA . GLY A 1 196 ? 22.001 -8.995 -77.489 1.00 38.19 196 GLY A CA 1
ATOM 1435 C C . GLY A 1 196 ? 20.758 -9.038 -76.585 1.00 38.19 196 GLY A C 1
ATOM 1436 O O . GLY A 1 196 ? 20.777 -8.587 -75.458 1.00 38.19 196 GLY A O 1
ATOM 1437 N N . GLY A 1 197 ? 19.622 -9.621 -76.945 1.00 38.09 197 GLY A N 1
ATOM 1438 C CA . GLY A 1 197 ? 19.221 -10.466 -78.059 1.00 38.09 197 GLY A CA 1
ATOM 1439 C C . GLY A 1 197 ? 17.962 -11.221 -77.608 1.00 38.09 197 GLY A C 1
ATOM 1440 O O . GLY A 1 197 ? 17.969 -11.744 -76.505 1.00 38.09 197 GLY A O 1
ATOM 1441 N N . THR A 1 198 ? 16.932 -11.237 -78.471 1.00 42.00 198 THR A N 1
ATOM 1442 C CA . THR A 1 198 ? 15.969 -12.339 -78.746 1.00 42.00 198 THR A CA 1
ATOM 1443 C C . THR A 1 198 ? 15.180 -12.970 -77.574 1.00 42.00 198 THR A C 1
ATOM 1445 O O . THR A 1 198 ? 15.734 -13.229 -76.525 1.00 42.00 198 THR A O 1
ATOM 1448 N N . THR A 1 199 ? 13.917 -13.402 -77.638 1.00 43.41 199 THR A N 1
ATOM 1449 C CA . THR A 1 199 ? 12.869 -13.591 -78.663 1.00 43.41 199 THR A CA 1
ATOM 1450 C C . THR A 1 199 ? 11.680 -14.265 -77.948 1.00 43.41 199 THR A C 1
ATOM 1452 O O . THR A 1 199 ? 11.912 -15.044 -77.027 1.00 43.41 199 THR A O 1
ATOM 1455 N N . GLY A 1 200 ? 10.459 -14.089 -78.471 1.00 38.84 200 GLY A N 1
ATOM 1456 C CA . GLY A 1 200 ? 9.270 -14.931 -78.211 1.00 38.84 200 GLY A CA 1
ATOM 1457 C C . GLY A 1 200 ? 8.165 -14.162 -77.477 1.00 38.84 200 GLY A C 1
ATOM 1458 O O . GLY A 1 200 ? 8.376 -13.759 -76.347 1.00 38.84 200 GLY A O 1
ATOM 1459 N N . GLY A 1 201 ? 6.998 -13.828 -78.046 1.00 33.41 201 GLY A N 1
ATOM 1460 C CA . GLY A 1 201 ? 6.157 -14.591 -78.982 1.00 33.41 201 GLY A CA 1
ATOM 1461 C C . GLY A 1 201 ? 5.493 -15.740 -78.206 1.00 33.41 201 GLY A C 1
ATOM 1462 O O . GLY A 1 201 ? 6.214 -16.557 -77.660 1.00 33.41 201 GLY A O 1
ATOM 1463 N N . ALA A 1 202 ? 4.177 -15.905 -78.091 1.00 39.38 202 ALA A N 1
ATOM 1464 C CA . ALA A 1 202 ? 3.074 -15.422 -78.898 1.00 39.38 202 ALA A CA 1
ATOM 1465 C C . ALA A 1 202 ? 1.732 -15.696 -78.169 1.00 39.38 202 ALA A C 1
ATOM 1467 O O . ALA A 1 202 ? 1.618 -16.663 -77.426 1.00 39.38 202 ALA A O 1
ATOM 1468 N N . THR A 1 203 ? 0.731 -14.861 -78.469 1.00 33.31 203 THR A N 1
ATOM 1469 C CA . THR A 1 203 ? -0.653 -15.228 -78.849 1.00 33.31 203 THR A CA 1
ATOM 1470 C C . THR A 1 203 ? -1.497 -16.149 -77.961 1.00 33.31 203 THR A C 1
ATOM 1472 O O . THR A 1 203 ? -1.249 -17.346 -77.865 1.00 33.31 203 THR A O 1
ATOM 1475 N N . SER A 1 204 ? -2.649 -15.639 -77.528 1.00 43.25 204 SER A N 1
ATOM 1476 C CA . SER A 1 204 ? -4.015 -16.056 -77.930 1.00 43.25 204 SER A CA 1
ATOM 1477 C C . SER A 1 204 ? -4.999 -15.477 -76.898 1.00 43.25 204 SER A C 1
ATOM 1479 O O . SER A 1 204 ? -4.678 -15.426 -75.722 1.00 43.25 204 SER A O 1
ATOM 1481 N N . GLY A 1 205 ? -6.169 -14.935 -77.218 1.00 34.00 205 GLY A N 1
ATOM 1482 C CA . GLY A 1 205 ? -6.935 -14.953 -78.454 1.00 34.00 205 GLY A CA 1
ATOM 1483 C C . GLY A 1 205 ? -8.379 -15.331 -78.125 1.00 34.00 205 GLY A C 1
ATOM 1484 O O . GLY A 1 205 ? -8.629 -16.495 -77.846 1.00 34.00 205 GLY A O 1
ATOM 1485 N N . GLY A 1 206 ? -9.294 -14.358 -78.229 1.00 34.50 206 GLY A N 1
ATOM 1486 C CA . GLY A 1 206 ? -10.751 -14.551 -78.319 1.00 34.50 206 GLY A CA 1
ATOM 1487 C C . GLY A 1 206 ? -11.452 -14.924 -77.006 1.00 34.50 206 GLY A C 1
ATOM 1488 O O . GLY A 1 206 ? -10.849 -15.483 -76.108 1.00 34.50 206 GLY A O 1
ATOM 1489 N N . SER A 1 207 ? -12.743 -14.682 -76.808 1.00 36.94 207 SER A N 1
ATOM 1490 C CA . SER A 1 207 ? -13.811 -14.189 -77.682 1.00 36.94 207 SER A CA 1
ATOM 1491 C C . SER A 1 207 ? -15.024 -14.002 -76.752 1.00 36.94 207 SER A C 1
ATOM 1493 O O . SER A 1 207 ? -15.316 -14.893 -75.968 1.00 36.94 207 SER A O 1
ATOM 1495 N N . SER A 1 208 ? -15.593 -12.802 -76.649 1.00 39.66 208 SER A N 1
ATOM 1496 C CA . SER A 1 208 ? -16.891 -12.413 -77.232 1.00 39.66 208 SER A CA 1
ATOM 1497 C C . SER A 1 208 ? -18.155 -13.081 -76.665 1.00 39.66 208 SER A C 1
ATOM 1499 O O . SER A 1 208 ? -18.337 -14.289 -76.796 1.00 39.66 208 SER A O 1
ATOM 1501 N N . GLY A 1 209 ? -19.107 -12.229 -76.279 1.00 35.06 209 GLY A N 1
ATOM 1502 C CA . GLY A 1 209 ? -20.541 -12.525 -76.182 1.00 35.06 209 GLY A CA 1
ATOM 1503 C C . GLY A 1 209 ? -21.042 -12.395 -74.745 1.00 35.06 209 GLY A C 1
ATOM 1504 O O . GLY A 1 209 ? -20.517 -13.056 -73.868 1.00 35.06 209 GLY A O 1
ATOM 1505 N N . GLY A 1 210 ? -22.025 -11.572 -74.408 1.00 32.72 210 GLY A N 1
ATOM 1506 C CA . GLY A 1 210 ? -22.915 -10.733 -75.197 1.00 32.72 210 GLY A CA 1
ATOM 1507 C C . GLY A 1 210 ? -24.154 -10.420 -74.350 1.00 32.72 210 GLY A C 1
ATOM 1508 O O . GLY A 1 210 ? -24.556 -11.259 -73.558 1.00 32.72 210 GLY A O 1
ATOM 1509 N N . ALA A 1 211 ? -24.732 -9.243 -74.600 1.00 40.88 211 ALA A N 1
ATOM 1510 C CA . ALA A 1 211 ? -26.110 -8.824 -74.317 1.00 40.88 211 ALA A CA 1
ATOM 1511 C C . ALA A 1 211 ? -26.582 -8.667 -72.851 1.00 40.88 211 ALA A C 1
ATOM 1513 O O . ALA A 1 211 ? -26.634 -9.618 -72.083 1.00 40.88 211 ALA A O 1
ATOM 1514 N N . ASN A 1 212 ? -26.970 -7.416 -72.555 1.00 48.06 212 ASN A N 1
ATOM 1515 C CA . ASN A 1 212 ? -28.140 -6.964 -71.789 1.00 48.06 212 ASN A CA 1
ATOM 1516 C C . ASN A 1 212 ? -29.027 -8.048 -71.159 1.00 48.06 212 ASN A C 1
ATOM 1518 O O . ASN A 1 212 ? -29.492 -8.930 -71.869 1.00 48.06 212 ASN A O 1
ATOM 1522 N N . ASP A 1 213 ? -29.454 -7.830 -69.916 1.00 35.97 213 ASP A N 1
ATOM 1523 C CA . ASP A 1 213 ? -30.826 -7.364 -69.685 1.00 35.97 213 ASP A CA 1
ATOM 1524 C C . ASP A 1 213 ? -31.007 -6.879 -68.243 1.00 35.97 213 ASP A C 1
ATOM 1526 O O . ASP A 1 213 ? -30.541 -7.475 -67.276 1.00 35.97 213 ASP A O 1
ATOM 1530 N N . THR A 1 214 ? -31.665 -5.731 -68.146 1.00 45.22 214 THR A N 1
ATOM 1531 C CA . THR A 1 214 ? -32.308 -5.197 -66.953 1.00 45.22 214 THR A CA 1
ATOM 1532 C C . THR A 1 214 ? -33.399 -6.160 -66.500 1.00 45.22 214 THR A C 1
ATOM 1534 O O . THR A 1 214 ? -34.315 -6.412 -67.284 1.00 45.22 214 THR A O 1
ATOM 1537 N N . ASP A 1 215 ? -33.360 -6.623 -65.252 1.00 37.69 215 ASP A N 1
ATOM 1538 C CA . ASP A 1 215 ? -34.579 -7.067 -64.582 1.00 37.69 215 ASP A CA 1
ATOM 1539 C C . ASP A 1 215 ? -34.583 -6.636 -63.117 1.00 37.69 215 ASP A C 1
ATOM 1541 O O . ASP A 1 215 ? -33.595 -6.730 -62.389 1.00 37.69 215 ASP A O 1
ATOM 1545 N N . ASP A 1 216 ? -35.726 -6.076 -62.775 1.00 47.44 216 ASP A N 1
ATOM 1546 C CA . ASP A 1 216 ? -36.144 -5.452 -61.540 1.00 47.44 216 ASP A CA 1
ATOM 1547 C C . ASP A 1 216 ? -36.815 -6.543 -60.706 1.00 47.44 216 ASP A C 1
ATOM 1549 O O . ASP A 1 216 ? -37.769 -7.170 -61.164 1.00 47.44 216 ASP A O 1
ATOM 1553 N N . THR A 1 217 ? -36.334 -6.825 -59.496 1.00 35.59 217 THR A N 1
ATOM 1554 C CA . THR A 1 217 ? -37.132 -7.587 -58.528 1.00 35.59 217 THR A CA 1
ATOM 1555 C C . THR A 1 217 ? -36.774 -7.175 -57.109 1.00 35.59 217 THR A C 1
ATOM 1557 O O . THR A 1 217 ? -35.779 -7.609 -56.534 1.00 35.59 217 THR A O 1
ATOM 1560 N N . ALA A 1 218 ? -37.642 -6.341 -56.546 1.00 42.47 218 ALA A N 1
ATOM 1561 C CA . ALA A 1 218 ? -37.787 -6.148 -55.116 1.00 42.47 218 ALA A CA 1
ATOM 1562 C C . ALA A 1 218 ? -38.332 -7.423 -54.438 1.00 42.47 218 ALA A C 1
ATOM 1564 O O . ALA A 1 218 ? -39.383 -7.933 -54.829 1.00 42.47 218 ALA A O 1
ATOM 1565 N N . ALA A 1 219 ? -37.632 -7.886 -53.404 1.00 41.00 219 ALA A N 1
ATOM 1566 C CA . ALA A 1 219 ? -38.115 -8.696 -52.279 1.00 41.00 219 ALA A CA 1
ATOM 1567 C C . ALA A 1 219 ? -37.008 -8.603 -51.210 1.00 41.00 219 ALA A C 1
ATOM 1569 O O . ALA A 1 219 ? -35.906 -9.084 -51.437 1.00 41.00 219 ALA A O 1
ATOM 1570 N N . ASP A 1 220 ? -37.111 -7.714 -50.223 1.00 41.78 220 ASP A N 1
ATOM 1571 C CA . ASP A 1 220 ? -37.741 -7.977 -48.918 1.00 41.78 220 ASP A CA 1
ATOM 1572 C C . ASP A 1 220 ? -37.371 -9.352 -48.337 1.00 41.78 220 ASP A C 1
ATOM 1574 O O . ASP A 1 220 ? -38.161 -10.293 -48.363 1.00 41.78 220 ASP A O 1
ATOM 1578 N N . GLU A 1 221 ? -36.145 -9.446 -47.822 1.00 40.97 221 GLU A N 1
ATOM 1579 C CA . GLU A 1 221 ? -35.786 -10.365 -46.743 1.00 40.97 221 GLU A CA 1
ATOM 1580 C C . GLU A 1 221 ? -35.199 -9.521 -45.607 1.00 40.97 221 GLU A C 1
ATOM 1582 O O . GLU A 1 221 ? -34.037 -9.116 -45.634 1.00 40.97 221 GLU A O 1
ATOM 1587 N N . SER A 1 222 ? -36.042 -9.218 -44.617 1.00 39.75 222 SER A N 1
ATOM 1588 C CA . SER A 1 222 ? -35.624 -8.748 -43.300 1.00 39.75 222 SER A CA 1
ATOM 1589 C C . SER A 1 222 ? -34.723 -9.810 -42.668 1.00 39.75 222 SER A C 1
ATOM 1591 O O . SER A 1 222 ? -35.210 -10.830 -42.172 1.00 39.75 222 SER A O 1
ATOM 1593 N N . THR A 1 223 ? -33.416 -9.586 -42.734 1.00 33.69 223 THR A N 1
ATOM 1594 C CA . THR A 1 223 ? -32.451 -10.287 -41.892 1.00 33.69 223 THR A CA 1
ATOM 1595 C C . THR A 1 223 ? -32.332 -9.445 -40.634 1.00 33.69 223 THR A C 1
ATOM 1597 O O . THR A 1 223 ? -32.095 -8.245 -40.738 1.00 33.69 223 THR A O 1
ATOM 1600 N N . ASP A 1 224 ? -32.608 -10.047 -39.479 1.00 36.09 224 ASP A N 1
ATOM 1601 C CA . ASP A 1 224 ? -32.355 -9.440 -38.178 1.00 36.09 224 ASP A CA 1
ATOM 1602 C C . ASP A 1 224 ? -30.867 -9.060 -38.130 1.00 36.09 224 ASP A C 1
ATOM 1604 O O . ASP A 1 224 ? -29.998 -9.925 -38.020 1.00 36.09 224 ASP A O 1
ATOM 1608 N N . GLU A 1 225 ? -30.583 -7.774 -38.322 1.00 40.03 225 GLU A N 1
ATOM 1609 C CA . GLU A 1 225 ? -29.280 -7.176 -38.073 1.00 40.03 225 GLU A CA 1
ATOM 1610 C C . GLU A 1 225 ? -29.106 -7.203 -36.552 1.00 40.03 225 GLU A C 1
ATOM 1612 O O . GLU A 1 225 ? -29.652 -6.371 -35.828 1.00 40.03 225 GLU A O 1
ATOM 1617 N N . GLU A 1 226 ? -28.424 -8.237 -36.050 1.00 43.38 226 GLU A N 1
ATOM 1618 C CA . GLU A 1 226 ? -27.680 -8.094 -34.804 1.00 43.38 226 GLU A CA 1
ATOM 1619 C C . GLU A 1 226 ? -26.784 -6.870 -35.019 1.00 43.38 226 GLU A C 1
ATOM 1621 O O . GLU A 1 226 ? -26.001 -6.842 -35.969 1.00 43.38 226 GLU A O 1
ATOM 1626 N N . GLU A 1 227 ? -27.009 -5.821 -34.228 1.00 40.53 227 GLU A N 1
ATOM 1627 C CA . GLU A 1 227 ? -26.215 -4.596 -34.229 1.00 40.53 227 GLU A CA 1
ATOM 1628 C C . GLU A 1 227 ? -24.769 -4.986 -33.869 1.00 40.53 227 GLU A C 1
ATOM 1630 O O . GLU A 1 227 ? -24.391 -5.034 -32.702 1.00 40.53 227 GLU A O 1
ATOM 1635 N N . GLU A 1 228 ? -23.975 -5.371 -34.875 1.00 45.66 228 GLU A N 1
ATOM 1636 C CA . GLU A 1 228 ? -22.520 -5.422 -34.782 1.00 45.66 228 GLU A CA 1
ATOM 1637 C C . GLU A 1 228 ? -22.072 -3.971 -34.595 1.00 45.66 228 GLU A C 1
ATOM 1639 O O . GLU A 1 228 ? -22.005 -3.203 -35.558 1.00 45.66 228 GLU A O 1
ATOM 1644 N N . GLU A 1 229 ? -21.847 -3.582 -33.336 1.00 49.56 229 GLU A N 1
ATOM 1645 C CA . GLU A 1 229 ? -21.162 -2.341 -32.971 1.00 49.56 229 GLU A CA 1
ATOM 1646 C C . GLU A 1 229 ? -19.959 -2.157 -33.912 1.00 49.56 229 GLU A C 1
ATOM 1648 O O . GLU A 1 229 ? -19.193 -3.112 -34.118 1.00 49.56 229 GLU A O 1
ATOM 1653 N N . PRO A 1 230 ? -19.815 -0.988 -34.564 1.00 48.84 230 PRO A N 1
ATOM 1654 C CA . PRO A 1 230 ? -18.775 -0.786 -35.554 1.00 48.84 230 PRO A CA 1
ATOM 1655 C C . PRO A 1 230 ? -17.426 -1.011 -34.880 1.00 48.84 230 PRO A C 1
ATOM 1657 O O . PRO A 1 230 ? -17.012 -0.241 -34.022 1.00 48.84 230 PRO A O 1
ATOM 1660 N N . ILE A 1 231 ? -16.755 -2.101 -35.266 1.00 49.56 231 ILE A N 1
ATOM 1661 C CA . ILE A 1 231 ? -15.420 -2.458 -34.787 1.00 49.56 231 ILE A CA 1
ATOM 1662 C C . ILE A 1 231 ? -14.566 -1.199 -34.880 1.00 49.56 231 ILE A C 1
ATOM 1664 O O . ILE A 1 231 ? -14.387 -0.682 -35.990 1.00 49.56 231 ILE A O 1
ATOM 1668 N N . ASP A 1 232 ? -14.042 -0.728 -33.747 1.00 59.09 232 ASP A N 1
ATOM 1669 C CA . ASP A 1 232 ? -13.160 0.430 -33.680 1.00 59.09 232 ASP A CA 1
ATOM 1670 C C . ASP A 1 232 ? -11.871 0.132 -34.472 1.00 59.09 232 ASP A C 1
ATOM 1672 O O . ASP A 1 232 ? -10.842 -0.374 -34.008 1.00 59.09 232 ASP A O 1
ATOM 1676 N N . THR A 1 233 ? -11.976 0.355 -35.780 1.00 60.88 233 THR A N 1
ATOM 1677 C CA . THR A 1 233 ? -11.010 -0.085 -36.784 1.00 60.88 233 THR A CA 1
ATOM 1678 C C . THR A 1 233 ? -9.737 0.755 -36.675 1.00 60.88 233 THR A C 1
ATOM 1680 O O . THR A 1 233 ? -8.664 0.338 -37.128 1.00 60.88 233 THR A O 1
ATOM 1683 N N . SER A 1 234 ? -9.831 1.921 -36.027 1.00 67.44 234 SER A N 1
ATOM 1684 C CA . SER A 1 234 ? -8.726 2.842 -35.805 1.00 67.44 234 SER A CA 1
ATOM 1685 C C . SER A 1 234 ? -7.746 2.310 -34.752 1.00 67.44 234 SER A C 1
ATOM 1687 O O . SER A 1 234 ? -6.544 2.200 -35.041 1.00 67.44 234 SER A O 1
ATOM 1689 N N . GLY A 1 235 ? -8.242 1.858 -33.590 1.00 72.88 235 GLY A N 1
ATOM 1690 C CA . GLY A 1 235 ? -7.414 1.242 -32.544 1.00 72.88 235 GLY A CA 1
ATOM 1691 C C . GLY A 1 235 ? -6.664 0.008 -33.060 1.00 72.88 235 GLY A C 1
ATOM 1692 O O . GLY A 1 235 ? -5.435 -0.108 -32.948 1.00 72.88 235 GLY A O 1
ATOM 1693 N N . ARG A 1 236 ? -7.373 -0.871 -33.775 1.00 78.75 236 ARG A N 1
ATOM 1694 C CA . ARG A 1 236 ? -6.795 -2.062 -34.417 1.00 78.75 236 ARG A CA 1
ATOM 1695 C C . ARG A 1 236 ? -5.709 -1.712 -35.438 1.00 78.75 236 ARG A C 1
ATOM 1697 O O . ARG A 1 236 ? -4.632 -2.317 -35.438 1.00 78.75 236 ARG A O 1
ATOM 1704 N N . ALA A 1 237 ? -5.953 -0.734 -36.313 1.00 76.12 237 ALA A N 1
ATOM 1705 C CA . ALA A 1 237 ? -4.987 -0.308 -37.326 1.00 76.12 237 ALA A CA 1
ATOM 1706 C C . ALA A 1 237 ? -3.712 0.296 -36.712 1.00 76.12 237 ALA A C 1
ATOM 1708 O O . ALA A 1 237 ? -2.627 0.179 -37.293 1.00 76.12 237 ALA A O 1
ATOM 170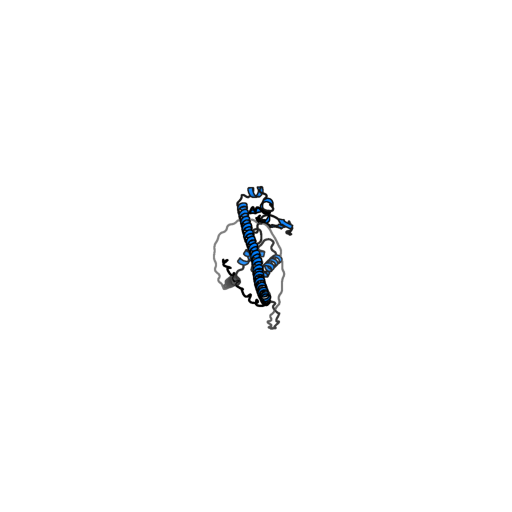9 N N . MET A 1 238 ? -3.813 0.919 -35.536 1.00 75.19 238 MET A N 1
ATOM 1710 C CA . MET A 1 238 ? -2.664 1.449 -34.807 1.00 75.19 238 MET A CA 1
ATOM 1711 C C . MET A 1 238 ? -1.835 0.342 -34.151 1.00 75.19 238 MET A C 1
ATOM 1713 O O . MET A 1 238 ? -0.610 0.341 -34.295 1.00 75.19 238 MET A O 1
ATOM 1717 N N . LEU A 1 239 ? -2.482 -0.633 -33.509 1.00 81.00 239 LEU A N 1
ATOM 1718 C CA . LEU A 1 239 ? -1.806 -1.801 -32.940 1.00 81.00 239 LEU A CA 1
ATOM 1719 C C . LEU A 1 239 ? -1.057 -2.588 -34.024 1.00 81.00 239 LEU A C 1
ATOM 1721 O O . LEU A 1 239 ? 0.093 -2.975 -33.827 1.00 81.00 239 LEU A O 1
ATOM 1725 N N . MET A 1 240 ? -1.628 -2.715 -35.225 1.00 82.81 240 MET A N 1
ATOM 1726 C CA . MET A 1 240 ? -0.986 -3.380 -36.370 1.00 82.81 240 MET A CA 1
ATOM 1727 C C . MET A 1 240 ? 0.296 -2.691 -36.880 1.00 82.81 240 MET A C 1
ATOM 1729 O O . MET A 1 240 ? 1.056 -3.299 -37.636 1.00 82.81 240 MET A O 1
ATOM 1733 N N . LYS A 1 241 ? 0.588 -1.449 -36.461 1.00 81.12 241 LYS A N 1
ATOM 1734 C CA . LYS A 1 241 ? 1.875 -0.778 -36.742 1.00 81.12 241 LYS A CA 1
ATOM 1735 C C . LYS A 1 241 ? 3.005 -1.274 -35.833 1.00 81.12 241 LYS A C 1
ATOM 1737 O O . LYS A 1 241 ? 4.173 -1.000 -36.120 1.00 81.12 241 LYS A O 1
ATOM 1742 N N . LEU A 1 242 ? 2.686 -1.988 -34.751 1.00 81.06 242 LEU A N 1
ATOM 1743 C CA . LEU A 1 242 ? 3.674 -2.533 -33.827 1.00 81.06 242 LEU A CA 1
ATOM 1744 C C . LEU A 1 242 ? 4.300 -3.825 -34.380 1.00 81.06 242 LEU A C 1
ATOM 1746 O O . LEU A 1 242 ? 3.611 -4.680 -34.942 1.00 81.06 242 LEU A O 1
ATOM 1750 N N . PRO A 1 243 ? 5.624 -4.006 -34.227 1.00 81.81 243 PRO A N 1
ATOM 1751 C CA . PRO A 1 243 ? 6.301 -5.198 -34.715 1.00 81.81 243 PRO A CA 1
ATOM 1752 C C . PRO A 1 243 ? 5.821 -6.440 -33.956 1.00 81.81 243 PRO A C 1
ATOM 1754 O O . PRO A 1 243 ? 5.892 -6.496 -32.732 1.00 81.81 243 PRO A O 1
ATOM 1757 N N . GLY A 1 244 ? 5.375 -7.461 -34.691 1.00 80.81 244 GLY A N 1
ATOM 1758 C CA . GLY A 1 244 ? 4.876 -8.709 -34.104 1.00 80.81 244 GLY A CA 1
ATOM 1759 C C . GLY A 1 244 ? 3.407 -8.675 -33.671 1.00 80.81 244 GLY A C 1
ATOM 1760 O O . GLY A 1 244 ? 2.946 -9.656 -33.092 1.00 80.81 244 GLY A O 1
ATOM 1761 N N . MET A 1 245 ? 2.670 -7.599 -33.972 1.00 86.44 245 MET A N 1
ATOM 1762 C CA . MET A 1 245 ? 1.222 -7.544 -33.774 1.00 86.44 245 MET A CA 1
ATOM 1763 C C . MET A 1 245 ? 0.504 -8.439 -34.792 1.00 86.44 245 MET A C 1
ATOM 1765 O O . MET A 1 245 ? 0.847 -8.450 -35.976 1.00 86.44 245 MET A O 1
ATOM 1769 N N . THR A 1 246 ? -0.501 -9.182 -34.336 1.00 87.56 246 THR A N 1
ATOM 1770 C CA . THR A 1 246 ? -1.413 -9.937 -35.206 1.00 87.56 246 THR A CA 1
ATOM 1771 C C . THR A 1 246 ? -2.831 -9.435 -34.989 1.00 87.56 246 THR A C 1
ATOM 1773 O O . THR A 1 246 ? -3.112 -8.862 -33.939 1.00 87.56 246 THR A O 1
ATOM 1776 N N . VAL A 1 247 ? -3.702 -9.669 -35.970 1.00 84.81 247 VAL A N 1
ATOM 1777 C CA . VAL A 1 247 ? -5.127 -9.323 -35.890 1.00 84.81 247 VAL A CA 1
ATOM 1778 C C . VAL A 1 247 ? -5.756 -9.904 -34.625 1.00 84.81 247 VAL A C 1
ATOM 1780 O O . VAL A 1 247 ? -6.294 -9.149 -33.832 1.00 84.81 247 VAL A O 1
ATOM 1783 N N . ASP A 1 248 ? -5.563 -11.201 -34.380 1.00 87.31 248 ASP A N 1
ATOM 1784 C CA . ASP A 1 248 ? -6.159 -11.894 -33.233 1.00 87.31 248 ASP A CA 1
ATOM 1785 C C . ASP A 1 248 ? -5.690 -11.319 -31.884 1.00 87.31 248 ASP A C 1
ATOM 1787 O O . ASP A 1 248 ? -6.452 -11.267 -30.926 1.00 87.31 248 ASP A O 1
ATOM 1791 N N . ILE A 1 249 ? -4.426 -10.881 -31.792 1.00 87.06 249 ILE A N 1
ATOM 1792 C CA . ILE A 1 249 ? -3.886 -10.272 -30.565 1.00 87.06 249 ILE A CA 1
ATOM 1793 C C . ILE A 1 249 ? -4.380 -8.830 -30.410 1.00 87.06 249 ILE A C 1
ATOM 1795 O O . ILE A 1 249 ? -4.623 -8.402 -29.290 1.00 87.06 249 ILE A O 1
ATOM 1799 N N . ALA A 1 250 ? -4.491 -8.071 -31.503 1.00 84.69 250 ALA A N 1
ATOM 1800 C CA . ALA A 1 250 ? -5.011 -6.708 -31.462 1.00 84.69 250 ALA A CA 1
ATOM 1801 C C . ALA A 1 250 ? -6.490 -6.699 -31.053 1.00 84.69 250 ALA A C 1
ATOM 1803 O O . ALA A 1 250 ? -6.844 -5.962 -30.140 1.00 84.69 250 ALA A O 1
ATOM 1804 N N . ASP A 1 251 ? -7.297 -7.577 -31.655 1.00 84.56 251 ASP A N 1
ATOM 1805 C CA . ASP A 1 251 ? -8.711 -7.744 -31.319 1.00 84.56 251 ASP A CA 1
ATOM 1806 C C . ASP A 1 251 ? -8.860 -8.186 -29.852 1.00 84.56 251 ASP A C 1
ATOM 1808 O O . ASP A 1 251 ? -9.604 -7.560 -29.116 1.00 84.56 251 ASP A O 1
ATOM 1812 N N . ALA A 1 252 ? -8.065 -9.153 -29.366 1.00 85.88 252 ALA A N 1
ATOM 1813 C CA . ALA A 1 252 ? -8.110 -9.582 -27.959 1.00 85.88 252 ALA A CA 1
ATOM 1814 C C . ALA A 1 252 ? -7.676 -8.508 -26.936 1.00 85.88 252 ALA A C 1
ATOM 1816 O O . ALA A 1 252 ? -8.012 -8.618 -25.759 1.00 85.88 252 ALA A O 1
ATOM 1817 N N . ILE A 1 253 ? -6.874 -7.514 -27.342 1.00 83.56 253 ILE A N 1
ATOM 1818 C CA . ILE A 1 253 ? -6.503 -6.384 -26.473 1.00 83.56 253 ILE A CA 1
ATOM 1819 C C . ILE A 1 253 ? -7.631 -5.356 -26.429 1.00 83.56 253 ILE A C 1
ATOM 1821 O O . ILE A 1 253 ? -7.897 -4.841 -25.350 1.00 83.56 253 ILE A O 1
ATOM 1825 N N . LEU A 1 254 ? -8.263 -5.065 -27.570 1.00 81.88 254 LEU A N 1
ATOM 1826 C CA . LEU A 1 254 ? -9.412 -4.158 -27.638 1.00 81.88 254 LEU A CA 1
ATOM 1827 C C . LEU A 1 254 ? -10.594 -4.726 -26.852 1.00 81.88 254 LEU A C 1
ATOM 1829 O O . LEU A 1 254 ? -11.119 -4.035 -25.996 1.00 81.88 254 LEU A O 1
ATOM 1833 N N . ASP A 1 255 ? -10.867 -6.024 -27.000 1.00 83.50 255 ASP A N 1
ATOM 1834 C CA . ASP A 1 255 ? -11.903 -6.736 -26.235 1.00 83.50 255 ASP A CA 1
ATOM 1835 C C . ASP A 1 255 ? -11.711 -6.568 -24.712 1.00 83.50 255 ASP A C 1
ATOM 1837 O O . ASP A 1 255 ? -12.662 -6.348 -23.976 1.00 83.50 255 ASP A O 1
ATOM 1841 N N . TYR A 1 256 ? -10.462 -6.610 -24.222 1.00 81.25 256 TYR A N 1
ATOM 1842 C CA . TYR A 1 256 ? -10.155 -6.412 -22.798 1.00 81.25 256 TYR A CA 1
ATOM 1843 C C . TYR A 1 256 ? -10.308 -4.955 -22.333 1.00 81.25 256 TYR A C 1
ATOM 1845 O O . TYR A 1 256 ? -10.576 -4.720 -21.158 1.00 81.25 256 TYR A O 1
ATOM 1853 N N . VAL A 1 257 ? -10.047 -3.982 -23.209 1.00 75.75 257 VAL A N 1
ATOM 1854 C CA . VAL A 1 257 ? -10.153 -2.555 -22.872 1.00 75.75 257 VAL A CA 1
ATOM 1855 C C . VAL A 1 257 ? -11.616 -2.116 -22.891 1.00 75.75 257 VAL A C 1
ATOM 1857 O O . VAL A 1 257 ? -12.037 -1.441 -21.958 1.00 75.75 257 VAL A O 1
ATOM 1860 N N . ASP A 1 258 ? -12.380 -2.560 -23.887 1.00 71.19 258 ASP A N 1
ATOM 1861 C CA . ASP A 1 258 ? -13.776 -2.167 -24.083 1.00 71.19 258 ASP A CA 1
ATOM 1862 C C . ASP A 1 258 ? -14.720 -2.852 -23.067 1.00 71.19 258 ASP A C 1
ATOM 1864 O O . ASP A 1 258 ? -15.714 -2.260 -22.654 1.00 71.19 258 ASP A O 1
ATOM 1868 N N . GLU A 1 259 ? -14.399 -4.064 -22.582 1.00 67.44 259 GLU A N 1
ATOM 1869 C CA . GLU A 1 259 ? -15.197 -4.782 -21.562 1.00 67.44 259 GLU A CA 1
ATOM 1870 C C . GLU A 1 259 ? -15.163 -4.109 -20.166 1.00 67.44 259 GLU A C 1
ATOM 1872 O O . GLU A 1 259 ? -16.048 -4.350 -19.343 1.00 67.44 259 GLU A O 1
ATOM 1877 N N . ASP A 1 260 ? -14.173 -3.252 -19.880 1.00 61.00 260 ASP A N 1
ATOM 1878 C CA . ASP A 1 260 ? -14.032 -2.560 -18.584 1.00 61.00 260 ASP A CA 1
ATOM 1879 C C . ASP A 1 260 ? -14.851 -1.242 -18.496 1.00 61.00 260 ASP A C 1
ATOM 1881 O O . ASP A 1 260 ? -14.941 -0.664 -17.405 1.00 61.00 260 ASP A O 1
ATOM 1885 N N . ASP A 1 261 ? -15.469 -0.777 -19.594 1.00 56.91 261 ASP A N 1
ATOM 1886 C CA . ASP A 1 261 ? -16.205 0.502 -19.675 1.00 56.91 261 ASP A CA 1
ATOM 1887 C C . ASP A 1 261 ? -17.753 0.390 -19.519 1.00 56.91 261 ASP A C 1
ATOM 1889 O O . ASP A 1 261 ? -18.457 1.400 -19.649 1.00 56.91 261 ASP A O 1
ATOM 1893 N N . GLU A 1 262 ? -18.300 -0.786 -19.155 1.00 46.41 262 GLU A N 1
ATOM 1894 C CA . GLU A 1 262 ? -19.740 -1.019 -18.833 1.00 46.41 262 GLU A CA 1
ATOM 1895 C C . GLU A 1 262 ? -20.150 -0.834 -17.349 1.00 46.41 262 GLU A C 1
ATOM 1897 O O . GLU A 1 262 ? -19.482 -1.354 -16.419 1.00 46.41 262 GLU A O 1
#

pLDDT: mean 71.67, std 21.34, range [31.94, 97.31]

Sequence (262 aa):
MTRRNMVRTKSNLRYRPGHKPSGMILVVVLVIIAMLALSAYTFTDLMLTEKEAAILNGQQIQARNLVDSGVEQIKVYLEMTEDVRYASGGEFNNPALFQAVQVTTGVNATARGRFTVVSPLMDSQGMWGGVRFGLEDESGRLNLNALDLALPDEEDADAAALEAAVDDILDSGGADAAGAGNAAGGAAPSGANSGGGTTGGATSGGSSGGANDTDDTAADESTDEEEEEPIDTSGRAMLMKLPGMTVDIADAILDYVDEDDE

Foldseek 3Di:
DDDDDDDDDDDDPDDDDDDDDDPVVVVVVVVVVVVVVVVVVVVVVVVVVVVVVVVVVVVVVLLVVQVVVVVVLVVVLVPDDPVVQVVQPHFPADCPSFPQQWDDDDPDPVRTDGGGAKDFDADPVRDTPGIGGGDDDCVPDDDPVVLVVQQDDVVVVVVVVVVVVVVVVVVPPDDDDDDDDDDDDDDDDDDDDDDDDDDDDDDDDDDDDDDDDDDDDDDDDDDPPPPPPPPSVSSQVVQVVDPPDDSVNSVVVVVVVVVVPD

Radius of gyration: 49.56 Å; chains: 1; bounding box: 73×40×196 Å

Secondary structure (DSSP, 8-state):
---------------PPPPPPPTHHHHHHHHHHHHHHHHHHHHHHHHHHHHHHHHHHHHHHHHHHHHHHHHHHHHHHHTS-HHHHHHTT-SSS-HHHHSSEE----SSGGG--EE---EEEE-TTS-EEEEESS---STTS--THHHHTT---HHHHHHHHHHHHHHHHHHSS-----------------------------------------------------------HHHHHHHTTSTT--HHHHHHHHHHHHGGG-